Protein AF-A0A1M5CGS1-F1 (afdb_monomer_lite)

pLDDT: mean 70.04, std 19.84, range [26.42, 91.0]

Sequence (202 aa):
MARKAYTQQVRLLVGCLPSIAKFDVCALKGGTATTSKLIARLVPYGMVLDPDGKMDVFTFSNERGSVHHVGTVTPEDSEDYVLRKVVGRVPGWKGGTTYSYVLEHNLQHFGWLPAEENFGGLLSRFFGVQRDSPVADQKRSVVVFVTDGENDPADHARMISVLETSERRGDKSTFYLWVPVSMTSISSSFGPSPRGSRTLAS

Foldseek 3Di:
DVVVVQVVLVVLVVVCQVAAQAEEEEEADDDLQLSLVVQLVCLVVRCSRHPVSWYWYWAAADDLQQTDGQGTDHNVQSHSNCVVGPVPHRPPRHHHAAVLSNLQVVCCVQLNDPDPPPPCPVVCVVVPDPPPPPSRHRGAYEYEYEELPDHDPVRPVSNVVSVVVCVVVVSVHYRYHYDRRDPPPVVPPDDPDPDDDPDDDD

Organism: NCBI:txid1121477

Radius of gyration: 19.38 Å; chains: 1; bounding box: 48×37×82 Å

Secondary structure (DSSP, 8-state):
-HHHHHHHHHHHHHHHGGG-SEEEEEE-SS-HHHHHHHHHHHHHHHHHH-TTS-EEEEE--SSGGG-EEEEEE-GGG-TTHHHHHTTTTSTTTTS---HHHHHHHHHHHTTSSPPP--TTHHHHTTTT------------EEEEEEE-S---TTTHHHHHHHHHHHHHHT-TTEEEEEEE--TTTTTTS-------------

Structure (mmCIF, N/CA/C/O backbone):
data_AF-A0A1M5CGS1-F1
#
_entry.id   AF-A0A1M5CGS1-F1
#
loop_
_atom_site.group_PDB
_atom_site.id
_atom_site.type_symbol
_atom_site.label_atom_id
_atom_site.label_alt_id
_atom_site.label_comp_id
_atom_site.label_asym_id
_atom_site.label_entity_id
_atom_site.label_seq_id
_atom_site.pdb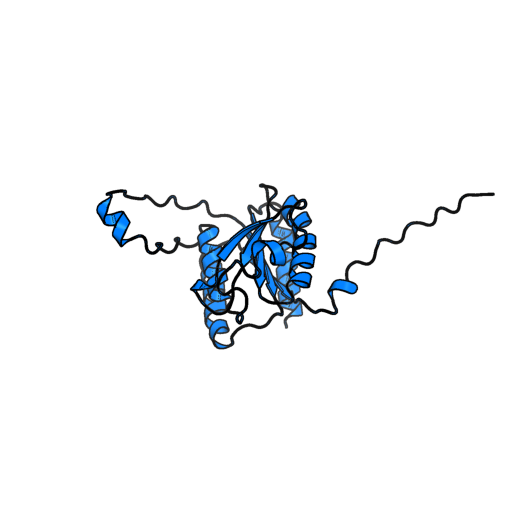x_PDB_ins_code
_atom_site.Cartn_x
_atom_site.Cartn_y
_atom_site.Cartn_z
_atom_site.occupancy
_atom_site.B_iso_or_equiv
_atom_site.auth_seq_id
_atom_site.auth_comp_id
_atom_site.auth_asym_id
_atom_site.auth_atom_id
_atom_site.pdbx_PDB_model_num
ATOM 1 N N . MET A 1 1 ? 24.347 4.624 3.937 1.00 34.75 1 MET A N 1
ATOM 2 C CA . MET A 1 1 ? 23.420 5.565 3.261 1.00 34.75 1 MET A CA 1
ATOM 3 C C . MET A 1 1 ? 21.964 5.395 3.698 1.00 34.75 1 MET A C 1
ATOM 5 O O . MET A 1 1 ? 21.379 6.394 4.090 1.00 34.75 1 MET A O 1
ATOM 9 N N . ALA A 1 2 ? 21.409 4.176 3.757 1.00 28.77 2 ALA A N 1
ATOM 10 C CA . ALA A 1 2 ? 20.017 3.911 4.175 1.00 28.77 2 ALA A CA 1
ATOM 11 C C . ALA A 1 2 ? 19.586 4.565 5.509 1.00 28.77 2 ALA A C 1
ATOM 13 O O . ALA A 1 2 ? 18.490 5.100 5.623 1.00 28.77 2 ALA A O 1
ATOM 14 N N . ARG A 1 3 ? 20.485 4.624 6.502 1.00 26.55 3 ARG A N 1
ATOM 15 C CA . ARG A 1 3 ? 20.210 5.227 7.819 1.00 26.55 3 ARG A CA 1
ATOM 16 C C . ARG A 1 3 ? 19.955 6.744 7.776 1.00 26.55 3 ARG A C 1
ATOM 18 O O . ARG A 1 3 ? 19.263 7.254 8.645 1.00 26.55 3 ARG A O 1
ATOM 25 N N . LYS A 1 4 ? 20.497 7.471 6.786 1.00 26.42 4 LYS A N 1
ATOM 26 C CA . LYS A 1 4 ? 20.218 8.911 6.599 1.00 26.42 4 LYS A CA 1
ATOM 27 C C . LYS A 1 4 ? 18.862 9.132 5.920 1.00 26.42 4 LYS A C 1
ATOM 29 O O . LYS A 1 4 ? 18.114 9.988 6.376 1.00 26.42 4 LYS A O 1
ATOM 34 N N . ALA A 1 5 ? 18.528 8.316 4.917 1.00 34.09 5 ALA A N 1
ATOM 35 C CA . ALA A 1 5 ? 17.216 8.338 4.264 1.00 34.09 5 ALA A CA 1
ATOM 36 C C . ALA A 1 5 ? 16.080 8.006 5.253 1.00 34.09 5 ALA A C 1
ATOM 38 O O . ALA A 1 5 ? 15.091 8.728 5.316 1.00 34.09 5 ALA A O 1
ATOM 39 N N . TYR A 1 6 ? 16.280 7.000 6.113 1.00 32.62 6 TYR A N 1
ATOM 40 C CA . TYR A 1 6 ? 15.311 6.592 7.137 1.00 32.62 6 TYR A CA 1
ATOM 41 C C . TYR A 1 6 ? 15.043 7.691 8.182 1.00 32.62 6 TYR A C 1
ATOM 43 O O . TYR A 1 6 ? 13.900 8.005 8.498 1.00 32.62 6 TYR A O 1
ATOM 51 N N . THR A 1 7 ? 16.091 8.350 8.687 1.00 32.47 7 THR A N 1
ATOM 52 C CA . THR A 1 7 ? 15.940 9.450 9.659 1.00 32.47 7 THR A CA 1
ATOM 53 C C . THR A 1 7 ? 15.251 10.676 9.049 1.00 32.47 7 THR A C 1
ATOM 55 O O . THR A 1 7 ? 14.530 11.392 9.745 1.00 32.47 7 THR A O 1
ATOM 58 N N . GLN A 1 8 ? 15.442 10.917 7.750 1.00 33.38 8 GLN A N 1
ATOM 59 C CA . GLN A 1 8 ? 14.777 12.004 7.036 1.00 33.38 8 GLN A CA 1
ATOM 60 C C . GLN A 1 8 ? 13.288 11.702 6.802 1.00 33.38 8 GLN A C 1
ATOM 62 O O . GLN A 1 8 ? 12.458 12.580 7.027 1.00 33.38 8 GLN A O 1
ATOM 67 N N . GLN A 1 9 ? 12.941 10.448 6.486 1.00 41.59 9 GLN A N 1
ATOM 68 C CA . GLN A 1 9 ? 11.555 9.970 6.376 1.00 41.59 9 GLN A CA 1
ATOM 69 C C . GLN A 1 9 ? 10.785 10.079 7.703 1.00 41.59 9 GLN A C 1
ATOM 71 O O . GLN A 1 9 ? 9.656 10.562 7.719 1.00 41.59 9 GLN A O 1
ATOM 76 N N . VAL A 1 10 ? 11.405 9.722 8.835 1.00 38.91 10 VAL A N 1
ATOM 77 C CA . VAL A 1 10 ? 10.766 9.815 10.165 1.00 38.91 10 VAL A CA 1
ATOM 78 C C . VAL A 1 10 ? 10.539 11.271 10.601 1.00 38.91 10 VAL A C 1
ATOM 80 O O . VAL A 1 10 ? 9.504 11.581 11.187 1.00 38.91 10 VAL A O 1
ATOM 83 N N . ARG A 1 11 ? 11.458 12.198 10.291 1.00 36.00 11 ARG A N 1
ATOM 84 C CA . ARG A 1 11 ? 11.261 13.636 10.575 1.00 36.00 11 ARG A CA 1
ATOM 85 C C . ARG A 1 11 ? 10.138 14.258 9.742 1.00 36.00 11 ARG A C 1
ATOM 87 O O . ARG A 1 11 ? 9.385 15.072 10.271 1.00 36.00 11 ARG A O 1
ATO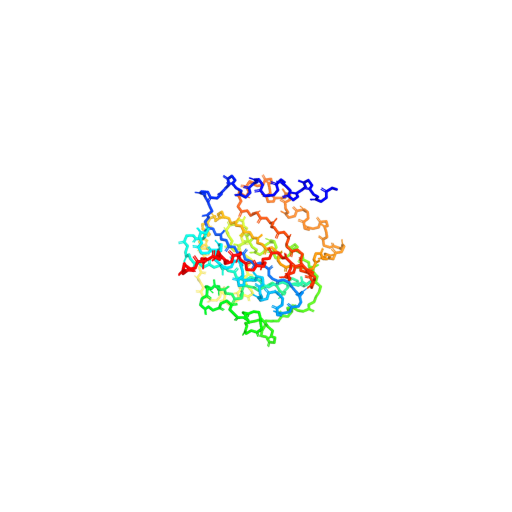M 94 N N . LEU A 1 12 ? 10.028 13.869 8.473 1.00 44.19 12 LEU A N 1
ATOM 95 C CA . LEU A 1 12 ? 8.937 14.271 7.583 1.00 44.19 12 LEU A CA 1
ATOM 96 C C . LEU A 1 12 ? 7.578 13.771 8.097 1.00 44.19 12 LEU A C 1
ATOM 98 O O . LEU A 1 12 ? 6.623 14.541 8.129 1.00 44.19 12 LEU A O 1
ATOM 102 N N . LEU A 1 13 ? 7.527 12.534 8.607 1.00 48.91 13 LEU A N 1
ATOM 103 C CA . LEU A 1 13 ? 6.332 11.965 9.232 1.00 48.91 13 LEU A CA 1
ATOM 104 C C . LEU A 1 13 ? 5.844 12.831 10.407 1.00 48.91 13 LEU A C 1
ATOM 106 O O . LEU A 1 13 ? 4.693 13.254 10.422 1.00 48.91 13 LEU A O 1
ATOM 110 N N . VAL A 1 14 ? 6.733 13.159 11.356 1.00 49.72 14 VAL A N 1
ATOM 111 C CA . VAL A 1 14 ? 6.378 13.909 12.579 1.00 49.72 14 VAL A CA 1
ATOM 112 C C . VAL A 1 14 ? 5.915 15.340 12.280 1.00 49.72 14 VAL A C 1
ATOM 114 O O . VAL A 1 14 ? 5.020 15.844 12.952 1.00 49.72 14 VAL A O 1
ATOM 117 N N . GLY A 1 15 ? 6.480 15.990 11.259 1.00 50.91 15 GLY A N 1
ATOM 118 C CA . GLY A 1 15 ? 6.073 17.340 10.854 1.00 50.91 15 GLY A CA 1
ATOM 119 C C . GLY A 1 15 ? 4.709 17.410 10.156 1.00 50.91 15 GLY A C 1
ATOM 120 O O . GLY A 1 15 ? 4.087 18.470 10.148 1.00 50.91 15 GLY A O 1
ATOM 121 N N . CYS A 1 16 ? 4.232 16.300 9.585 1.00 51.66 16 CYS A N 1
ATOM 122 C CA . CYS A 1 16 ? 3.012 16.261 8.771 1.00 51.66 16 CYS A CA 1
ATOM 123 C C . CYS A 1 16 ? 1.798 15.642 9.474 1.00 51.66 16 CYS A C 1
ATOM 125 O O . CYS A 1 16 ? 0.680 15.843 8.994 1.00 51.66 16 CYS A O 1
ATOM 127 N N . LEU A 1 17 ? 2.007 14.995 10.631 1.00 54.59 17 LEU A N 1
ATOM 128 C CA . LEU A 1 17 ? 0.978 14.433 11.518 1.00 54.59 17 LEU A CA 1
ATOM 129 C C . LEU A 1 17 ? -0.299 15.286 11.677 1.00 54.59 17 LEU A C 1
ATOM 131 O O . LEU A 1 17 ? -1.376 14.713 11.557 1.00 54.59 17 LEU A O 1
ATOM 135 N N . PRO A 1 18 ? -0.252 16.621 11.881 1.00 53.09 18 PRO A N 1
ATOM 136 C CA . PRO A 1 18 ? -1.478 17.406 12.066 1.00 53.09 18 PRO A CA 1
ATOM 137 C C . PRO A 1 18 ? -2.308 17.629 10.785 1.00 53.09 18 PRO A C 1
ATOM 139 O O . PRO A 1 18 ? -3.324 18.313 10.845 1.00 53.09 18 PRO A O 1
ATOM 142 N N . SER A 1 19 ? -1.888 17.110 9.622 1.00 61.69 19 SER A N 1
ATOM 143 C CA . SER A 1 19 ? -2.565 17.326 8.328 1.00 61.69 19 SER A CA 1
ATOM 144 C C . SER A 1 19 ? -2.739 16.061 7.477 1.00 61.69 19 SER A C 1
ATOM 146 O O . SER A 1 19 ? -2.959 16.168 6.268 1.00 61.69 19 SER A O 1
ATOM 148 N N . ILE A 1 20 ? -2.595 14.875 8.076 1.00 63.28 20 ILE A N 1
ATOM 149 C CA . ILE A 1 20 ? -2.819 13.599 7.384 1.00 63.28 20 ILE A CA 1
ATOM 150 C C . ILE A 1 20 ? -4.326 13.418 7.165 1.00 63.28 20 ILE A C 1
ATOM 152 O O . ILE A 1 20 ? -5.121 13.572 8.085 1.00 63.28 20 ILE A O 1
ATOM 156 N N . ALA A 1 21 ? -4.700 13.117 5.925 1.00 70.06 21 ALA A N 1
ATOM 157 C CA . ALA A 1 21 ? -6.059 12.792 5.510 1.00 70.06 21 ALA A CA 1
ATOM 158 C C . ALA A 1 21 ? -6.260 11.287 5.266 1.00 70.06 21 ALA A C 1
ATOM 160 O O . ALA A 1 21 ? -7.404 10.867 5.125 1.00 70.06 21 ALA A O 1
ATOM 161 N N . LYS A 1 22 ? -5.175 10.500 5.166 1.00 79.50 22 LYS A N 1
ATOM 162 C CA . LYS A 1 22 ? -5.230 9.040 5.032 1.00 79.50 22 LYS A CA 1
ATOM 163 C C . LYS A 1 22 ? -3.966 8.335 5.546 1.00 79.50 22 LYS A C 1
ATOM 165 O O . LYS A 1 22 ? -2.853 8.813 5.321 1.00 79.50 22 LYS A O 1
ATOM 170 N N . PHE A 1 23 ? -4.097 7.180 6.188 1.00 74.50 23 PHE A N 1
ATOM 171 C CA . PHE A 1 23 ? -2.978 6.308 6.562 1.00 74.50 23 PHE A CA 1
ATOM 172 C C . PHE A 1 23 ? -3.231 4.878 6.077 1.00 74.50 23 PHE A C 1
ATOM 174 O O . PHE A 1 23 ? -4.168 4.236 6.542 1.00 74.50 23 PHE A O 1
ATOM 181 N N . ASP A 1 24 ? -2.366 4.363 5.197 1.00 79.38 24 ASP A N 1
ATOM 182 C CA . ASP A 1 24 ? -2.560 3.090 4.496 1.00 79.38 24 ASP A CA 1
ATOM 183 C C . ASP A 1 24 ? -1.339 2.174 4.543 1.00 79.38 24 ASP A C 1
ATOM 185 O O . ASP A 1 24 ? -0.189 2.601 4.698 1.00 79.38 24 ASP A O 1
ATOM 189 N N . VAL A 1 25 ? -1.591 0.877 4.364 1.00 77.81 25 VAL A N 1
ATOM 190 C CA . VAL A 1 25 ? -0.564 -0.162 4.332 1.00 77.81 25 VAL A CA 1
ATOM 191 C C . VAL A 1 25 ? -0.587 -0.915 3.004 1.00 77.81 25 VAL A C 1
ATOM 193 O O . VAL A 1 25 ? -1.614 -1.389 2.527 1.00 77.81 25 VAL A O 1
ATOM 196 N N . CYS A 1 26 ? 0.587 -1.068 2.406 1.00 77.19 26 CYS A N 1
ATOM 197 C CA . CYS A 1 26 ? 0.818 -1.909 1.242 1.00 77.19 26 CYS A CA 1
ATOM 198 C C . CYS A 1 26 ? 1.576 -3.157 1.687 1.00 77.19 26 CYS A C 1
ATOM 200 O O . CYS A 1 26 ? 2.730 -3.079 2.111 1.00 77.19 26 CYS A O 1
ATOM 202 N N . ALA A 1 27 ? 0.934 -4.314 1.594 1.00 68.62 27 ALA A N 1
ATOM 203 C CA . ALA A 1 27 ? 1.501 -5.591 1.989 1.00 68.62 27 ALA A CA 1
ATOM 204 C C . ALA A 1 27 ? 2.023 -6.357 0.768 1.00 68.62 27 ALA A C 1
ATOM 206 O O . ALA A 1 27 ? 1.263 -6.679 -0.148 1.00 68.62 27 ALA A O 1
ATOM 207 N N . LEU A 1 28 ? 3.310 -6.700 0.793 1.00 66.88 28 LEU A N 1
ATOM 208 C CA . LEU A 1 28 ? 3.933 -7.630 -0.141 1.00 66.88 28 LEU A CA 1
ATOM 209 C C . LEU A 1 28 ? 4.327 -8.936 0.567 1.00 66.88 28 LEU A C 1
ATOM 211 O O . LEU A 1 28 ? 4.567 -8.976 1.776 1.00 66.88 28 LEU A O 1
ATOM 215 N N . LYS A 1 29 ? 4.390 -10.013 -0.221 1.00 57.41 29 LYS A N 1
ATOM 216 C CA . LYS A 1 29 ? 4.903 -11.343 0.106 1.00 57.41 29 LYS A CA 1
ATOM 217 C C . LYS A 1 29 ? 6.120 -11.293 1.042 1.00 57.41 29 LYS A C 1
ATOM 219 O O . LYS A 1 29 ? 7.227 -10.984 0.636 1.00 57.41 29 LYS A O 1
ATOM 224 N N . GLY A 1 30 ? 5.884 -11.689 2.290 1.00 51.44 30 GLY A N 1
ATOM 225 C CA . GLY A 1 30 ? 6.905 -11.827 3.326 1.00 51.44 30 GLY A CA 1
ATOM 226 C C . GLY A 1 30 ? 6.315 -12.467 4.581 1.00 51.44 30 GLY A C 1
ATOM 227 O O . GLY A 1 30 ? 6.091 -11.795 5.577 1.00 51.44 30 GLY A O 1
ATOM 228 N N . GLY A 1 31 ? 5.999 -13.766 4.519 1.00 57.16 31 GLY A N 1
ATOM 229 C CA . GLY A 1 31 ? 5.423 -14.535 5.631 1.00 57.16 31 GLY A CA 1
ATOM 230 C C . GLY A 1 31 ? 4.026 -14.055 6.036 1.00 57.16 31 GLY A C 1
ATOM 231 O O . GLY A 1 31 ? 3.882 -13.195 6.890 1.00 57.16 31 GLY A O 1
ATOM 232 N N . THR A 1 32 ? 2.979 -14.659 5.478 1.00 71.44 32 THR A N 1
ATOM 233 C CA . THR A 1 32 ? 1.562 -14.271 5.654 1.00 71.44 32 THR A CA 1
ATOM 234 C C . THR A 1 32 ? 1.125 -14.063 7.113 1.00 71.44 32 THR A C 1
ATOM 236 O O . THR A 1 32 ? 0.357 -13.146 7.405 1.00 71.44 32 THR A O 1
ATOM 239 N N . ALA A 1 33 ? 1.659 -14.855 8.046 1.00 75.00 33 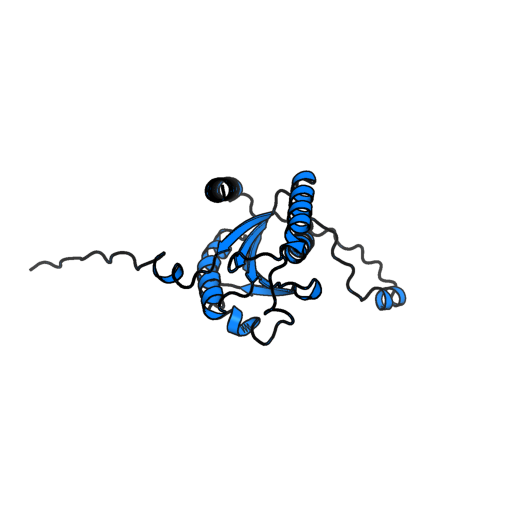ALA A N 1
ATOM 240 C CA . ALA A 1 33 ? 1.447 -14.676 9.484 1.00 75.00 33 ALA A CA 1
ATOM 241 C C . ALA A 1 33 ? 2.223 -13.475 10.059 1.00 75.00 33 ALA A C 1
ATOM 243 O O . ALA A 1 33 ? 1.719 -12.722 10.889 1.00 75.00 33 ALA A O 1
ATOM 244 N N . THR A 1 34 ? 3.457 -13.273 9.609 1.00 78.69 34 THR A N 1
ATOM 245 C CA . THR A 1 34 ? 4.332 -12.177 10.030 1.00 78.69 34 THR A CA 1
ATOM 246 C C . THR A 1 34 ? 3.817 -10.826 9.532 1.00 78.69 34 THR A C 1
ATOM 248 O O . THR A 1 34 ? 3.709 -9.888 10.323 1.00 78.69 34 THR A O 1
ATOM 251 N N . THR A 1 35 ? 3.411 -10.742 8.262 1.00 80.31 35 THR A N 1
ATOM 252 C CA . THR A 1 35 ? 2.736 -9.572 7.685 1.00 80.31 35 THR A CA 1
ATOM 253 C C . THR A 1 35 ? 1.441 -9.263 8.436 1.00 80.31 35 THR A C 1
ATOM 255 O O . THR A 1 35 ? 1.226 -8.114 8.803 1.00 80.31 35 THR A O 1
ATOM 258 N N . SER A 1 36 ? 0.616 -10.275 8.752 1.00 84.06 36 SER A N 1
ATOM 259 C CA . SER A 1 36 ? -0.622 -10.072 9.530 1.00 84.06 36 SER A CA 1
ATOM 260 C C . SER A 1 36 ? -0.344 -9.492 10.918 1.00 84.06 36 SER A C 1
ATOM 262 O O . SER A 1 36 ? -0.990 -8.532 11.324 1.00 84.06 36 SER A O 1
ATOM 264 N N . LYS A 1 37 ? 0.672 -10.004 11.625 1.00 86.12 37 LYS A N 1
ATOM 265 C CA . LYS A 1 37 ? 1.093 -9.459 12.927 1.00 86.12 37 LYS A CA 1
ATOM 266 C C . LYS A 1 37 ? 1.570 -8.014 12.830 1.00 86.12 37 LYS A C 1
ATOM 268 O O . LYS A 1 37 ? 1.349 -7.240 13.756 1.00 86.12 37 LYS A O 1
ATOM 273 N N . LEU A 1 38 ? 2.260 -7.649 11.750 1.00 84.69 38 LEU A N 1
ATOM 274 C CA . LEU A 1 38 ? 2.695 -6.271 11.550 1.00 84.69 38 LEU A CA 1
ATOM 275 C C . LEU A 1 38 ? 1.512 -5.353 11.229 1.00 84.69 38 LEU A C 1
ATOM 277 O O . LEU A 1 38 ? 1.424 -4.289 11.830 1.00 84.69 38 LEU A O 1
ATOM 281 N N . ILE A 1 39 ? 0.572 -5.785 10.383 1.00 86.19 39 ILE A N 1
ATOM 282 C CA . ILE A 1 39 ? -0.679 -5.053 10.137 1.00 86.19 39 ILE A CA 1
ATOM 283 C C . ILE A 1 39 ? -1.412 -4.813 11.459 1.00 86.19 39 ILE A C 1
ATOM 285 O O . ILE A 1 39 ? -1.675 -3.663 11.788 1.00 86.19 39 ILE A O 1
ATOM 289 N N . ALA A 1 40 ? -1.631 -5.846 12.279 1.00 88.12 40 ALA A N 1
ATOM 290 C CA . ALA A 1 40 ? -2.293 -5.705 13.580 1.00 88.12 40 ALA A CA 1
ATOM 291 C C . ALA A 1 40 ? -1.594 -4.716 14.533 1.00 88.12 40 ALA A C 1
ATOM 293 O O . ALA A 1 40 ? -2.244 -4.082 15.359 1.00 88.12 40 ALA A O 1
ATOM 294 N N . ARG A 1 41 ? -0.273 -4.533 14.405 1.00 86.88 41 ARG A N 1
ATOM 295 C CA . ARG A 1 41 ? 0.478 -3.519 15.164 1.00 86.88 41 ARG A CA 1
ATOM 296 C C . ARG A 1 41 ? 0.406 -2.122 14.558 1.00 86.88 41 ARG A C 1
ATOM 298 O O . ARG A 1 41 ? 0.534 -1.157 15.301 1.00 86.88 41 ARG A O 1
ATOM 305 N N . LEU A 1 42 ? 0.243 -2.007 13.242 1.00 86.00 42 LEU A N 1
ATOM 306 C CA . LEU A 1 42 ? 0.102 -0.728 12.542 1.00 86.00 42 LEU A CA 1
ATOM 307 C C . LEU A 1 42 ? -1.314 -0.159 12.665 1.00 86.00 42 LEU A C 1
ATOM 309 O O . LEU A 1 42 ? -1.468 1.055 12.741 1.00 86.00 42 LEU A O 1
ATOM 313 N N . VAL A 1 43 ? -2.328 -1.024 12.744 1.00 87.94 43 VAL A N 1
ATOM 314 C CA . VAL A 1 43 ? -3.742 -0.637 12.823 1.00 87.94 43 VAL A CA 1
ATOM 315 C C . VAL A 1 43 ? -4.016 0.409 13.911 1.00 87.94 43 VAL A C 1
ATOM 317 O O . VAL A 1 43 ? -4.589 1.437 13.562 1.00 87.94 43 VAL A O 1
ATOM 320 N N . PRO A 1 44 ? -3.573 0.258 15.179 1.00 86.25 44 PRO A N 1
ATOM 321 C CA . PRO A 1 44 ? -3.796 1.283 16.201 1.00 86.25 44 PRO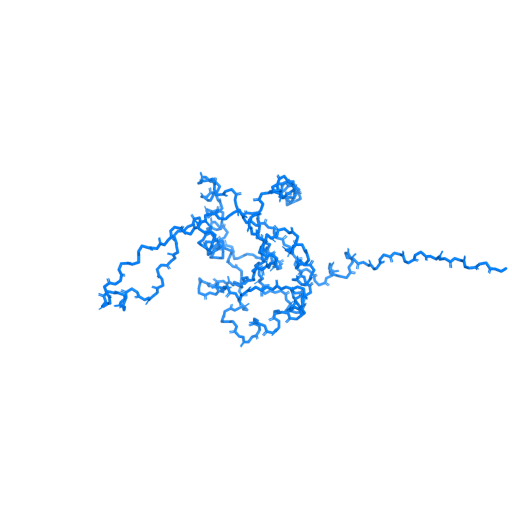 A CA 1
ATOM 322 C C . PRO A 1 44 ? -3.239 2.664 15.836 1.00 86.25 44 PRO A C 1
ATOM 324 O O . PRO A 1 44 ? -3.824 3.671 16.218 1.00 86.25 44 PRO A O 1
ATOM 327 N N . TYR A 1 45 ? -2.136 2.727 15.083 1.00 82.75 45 TYR A N 1
ATOM 328 C CA . TYR A 1 45 ? -1.614 3.996 14.578 1.00 82.75 45 TYR A CA 1
ATOM 329 C C . TYR A 1 45 ? -2.508 4.546 13.471 1.00 82.75 45 TYR A C 1
ATOM 331 O O . TYR A 1 45 ? -2.857 5.719 13.521 1.00 82.75 45 TYR A O 1
ATOM 339 N N . GLY A 1 46 ? -2.948 3.701 12.535 1.00 81.25 46 GLY A N 1
ATOM 340 C CA . GLY A 1 46 ? -3.941 4.080 11.529 1.00 81.25 46 GLY A CA 1
ATOM 341 C C . GLY A 1 46 ? -5.201 4.683 12.153 1.00 81.25 46 GLY A C 1
ATOM 342 O O . GLY A 1 46 ? -5.662 5.711 11.691 1.00 81.25 46 GLY A O 1
ATOM 343 N N . MET A 1 47 ? -5.691 4.144 13.274 1.00 82.38 47 MET A N 1
ATOM 344 C CA . MET A 1 47 ? -6.892 4.671 13.947 1.00 82.38 47 MET A CA 1
ATOM 345 C C . MET A 1 47 ? -6.718 6.078 14.523 1.00 82.38 47 MET A C 1
ATOM 347 O O . MET A 1 47 ? -7.695 6.793 14.712 1.00 82.38 47 MET A O 1
ATOM 351 N N . VAL A 1 48 ? -5.486 6.451 14.870 1.00 82.88 48 VAL A N 1
ATOM 352 C CA . VAL A 1 48 ? -5.167 7.770 15.434 1.00 82.88 48 VAL A CA 1
ATOM 353 C C . VAL A 1 48 ? -4.828 8.768 14.330 1.00 82.88 48 VAL A C 1
ATOM 355 O O . VAL A 1 48 ? -5.091 9.959 14.474 1.00 82.88 48 VAL A O 1
ATOM 358 N N . LEU A 1 49 ? -4.196 8.291 13.257 1.00 80.62 49 LEU A N 1
ATOM 359 C CA . LEU A 1 49 ? -3.675 9.123 12.177 1.00 80.62 49 LEU A CA 1
ATOM 360 C C . LEU A 1 49 ? -4.670 9.326 11.037 1.00 80.62 49 LEU A C 1
ATOM 362 O O . LEU A 1 49 ? -4.563 10.326 10.331 1.00 80.62 49 LEU A O 1
ATOM 366 N N . ASP A 1 50 ? -5.598 8.391 10.849 1.00 80.88 50 ASP A N 1
ATOM 367 C CA . ASP A 1 50 ? -6.636 8.474 9.834 1.00 80.88 50 ASP A CA 1
ATOM 368 C C . ASP A 1 50 ? -7.923 9.070 10.424 1.00 80.88 50 ASP A C 1
ATOM 370 O O . ASP A 1 50 ? -8.485 8.494 11.364 1.00 80.88 50 ASP A O 1
ATOM 374 N N . PRO A 1 51 ? -8.424 10.202 9.896 1.00 80.06 51 PRO A N 1
ATOM 375 C CA . PRO A 1 51 ? -9.669 10.803 10.362 1.00 80.06 51 PRO A CA 1
ATOM 376 C C . PRO A 1 51 ? -10.891 9.879 10.275 1.00 80.06 51 PRO A C 1
ATOM 378 O O . PRO A 1 51 ? -11.844 10.077 11.029 1.00 80.06 51 PRO A O 1
ATOM 381 N N . ASP A 1 52 ? -10.894 8.899 9.363 1.00 81.69 52 ASP A N 1
ATOM 382 C CA . ASP A 1 52 ? -12.014 7.965 9.198 1.00 81.69 52 ASP A CA 1
ATOM 383 C C . ASP A 1 52 ? -11.945 6.737 10.127 1.00 81.69 52 ASP A C 1
ATOM 385 O O . ASP A 1 52 ? -12.888 5.937 10.171 1.00 81.69 52 ASP A O 1
ATOM 389 N N . GLY A 1 53 ? -10.856 6.607 10.895 1.00 81.75 53 GLY A N 1
ATOM 390 C CA . GLY A 1 53 ? -10.628 5.495 11.809 1.00 81.75 53 GLY A CA 1
ATOM 391 C C . GLY A 1 53 ? -10.486 4.151 11.096 1.00 81.75 53 GLY A C 1
ATOM 392 O O . GLY A 1 53 ? -10.897 3.128 11.643 1.00 81.75 53 GLY A O 1
ATOM 393 N N . LYS A 1 54 ? -9.971 4.125 9.862 1.00 81.75 54 LYS A N 1
ATOM 394 C CA . LYS A 1 54 ? -9.749 2.909 9.071 1.00 81.75 54 LYS A CA 1
ATOM 395 C C . LYS A 1 54 ? -8.431 3.001 8.312 1.00 81.75 54 LYS A C 1
ATOM 397 O O . LYS A 1 54 ? -8.061 4.037 7.781 1.00 81.75 54 LYS A O 1
ATOM 402 N N . MET A 1 55 ? -7.726 1.880 8.212 1.00 88.25 55 MET A N 1
ATOM 403 C CA . MET A 1 55 ? -6.506 1.785 7.405 1.00 88.25 55 MET A CA 1
ATOM 404 C C . MET A 1 55 ? -6.803 0.969 6.151 1.00 88.25 55 MET A C 1
ATOM 406 O O . MET A 1 55 ? -7.321 -0.142 6.279 1.00 88.25 55 MET A O 1
ATOM 410 N N . ASP A 1 56 ? -6.493 1.473 4.954 1.00 89.56 56 ASP A N 1
ATOM 411 C CA . ASP A 1 56 ? -6.645 0.670 3.739 1.00 89.56 56 ASP A CA 1
ATOM 412 C C . ASP A 1 56 ? -5.463 -0.277 3.554 1.00 89.56 56 ASP A C 1
ATOM 414 O O . ASP A 1 56 ? -4.313 0.033 3.878 1.00 89.56 56 ASP A O 1
ATOM 418 N N . VAL A 1 57 ? -5.768 -1.460 3.026 1.00 90.06 57 VAL A N 1
ATOM 419 C CA . VAL A 1 57 ? -4.797 -2.499 2.703 1.00 90.06 57 VAL A CA 1
ATOM 420 C C . VAL A 1 57 ? -4.746 -2.678 1.197 1.00 90.06 57 VAL A C 1
ATOM 422 O O . VAL A 1 57 ? -5.735 -3.045 0.559 1.00 90.06 57 VAL A O 1
ATOM 425 N N . PHE A 1 58 ? -3.556 -2.495 0.639 1.00 90.69 58 PHE A N 1
ATOM 426 C CA . PHE A 1 58 ? -3.247 -2.839 -0.741 1.00 90.69 58 PHE A CA 1
ATOM 427 C C . PHE A 1 58 ? -2.326 -4.052 -0.780 1.00 90.69 58 PHE A C 1
ATOM 429 O O . PHE A 1 58 ? -1.429 -4.204 0.052 1.00 90.69 58 PHE A O 1
ATOM 436 N N . THR A 1 59 ? -2.516 -4.907 -1.773 1.00 89.50 59 THR A N 1
ATOM 437 C CA . THR A 1 59 ? -1.558 -5.953 -2.138 1.00 89.50 59 THR A CA 1
ATOM 438 C C . THR A 1 59 ? -0.951 -5.628 -3.478 1.00 89.50 59 THR A C 1
ATOM 440 O O . THR A 1 59 ? -1.622 -5.057 -4.332 1.00 89.50 59 THR A O 1
ATOM 443 N N . PHE A 1 60 ? 0.293 -6.033 -3.673 1.00 88.31 60 PHE A N 1
ATOM 444 C CA . PHE A 1 60 ? 0.985 -5.896 -4.943 1.00 88.31 60 PHE A CA 1
ATOM 445 C C . PHE A 1 60 ? 1.986 -7.033 -5.119 1.00 88.31 60 PHE A C 1
ATOM 447 O O . PHE A 1 60 ? 2.237 -7.806 -4.190 1.00 88.31 60 PHE A O 1
ATOM 454 N N . SER A 1 61 ? 2.529 -7.153 -6.325 1.00 87.56 61 SER A N 1
ATOM 455 C CA . SER A 1 61 ? 3.617 -8.063 -6.650 1.00 87.56 61 SER A CA 1
ATOM 456 C C . SER A 1 61 ? 4.436 -7.530 -7.833 1.00 87.56 61 SER A C 1
ATOM 458 O O . SER A 1 61 ? 4.687 -6.329 -7.899 1.00 87.56 61 SER A O 1
ATOM 460 N N . ASN A 1 62 ? 4.893 -8.394 -8.743 1.00 86.25 62 ASN A N 1
ATOM 461 C CA . ASN A 1 62 ? 5.763 -8.025 -9.861 1.00 86.25 62 ASN A CA 1
ATOM 462 C C . ASN A 1 62 ? 5.017 -7.695 -11.165 1.00 86.25 62 ASN A C 1
ATOM 464 O O . ASN A 1 62 ? 5.620 -7.253 -12.139 1.00 86.25 62 ASN A O 1
ATOM 468 N N . GLU A 1 63 ? 3.706 -7.917 -11.214 1.00 86.56 63 GLU A N 1
ATOM 469 C CA . GLU A 1 63 ? 2.899 -7.675 -12.412 1.00 86.56 63 GLU A CA 1
ATOM 470 C C . GLU A 1 63 ? 2.000 -6.452 -12.230 1.00 86.56 63 GLU A C 1
ATOM 472 O O . GLU A 1 63 ? 1.457 -6.235 -11.147 1.00 86.56 63 GLU A O 1
ATOM 477 N N . ARG A 1 64 ? 1.756 -5.689 -13.304 1.00 85.81 64 ARG A N 1
ATOM 478 C CA . ARG A 1 64 ? 0.839 -4.533 -13.266 1.00 85.81 64 ARG A CA 1
ATOM 479 C C . ARG A 1 64 ? -0.536 -4.909 -12.702 1.00 85.81 64 ARG A C 1
ATOM 481 O O . ARG A 1 64 ? -1.074 -4.194 -11.869 1.00 85.81 64 ARG A O 1
ATOM 488 N N . GLY A 1 65 ? -1.073 -6.055 -13.123 1.00 86.62 65 GLY A N 1
ATOM 489 C CA . GLY A 1 65 ? -2.383 -6.551 -12.691 1.00 86.62 65 GLY A CA 1
ATOM 490 C C . GLY A 1 65 ? -2.420 -7.169 -11.290 1.00 86.62 65 GLY A C 1
ATOM 491 O O . GLY A 1 65 ? -3.468 -7.667 -10.902 1.00 86.62 65 GLY A O 1
ATOM 492 N N . SER A 1 66 ? -1.304 -7.174 -10.551 1.00 86.38 66 SER A N 1
ATOM 493 C CA . SER A 1 66 ? -1.228 -7.735 -9.191 1.00 86.38 66 SER A CA 1
ATOM 494 C C . SER A 1 66 ? -1.521 -6.716 -8.087 1.00 86.38 66 SER A C 1
ATOM 496 O O . SER A 1 66 ? -1.531 -7.076 -6.908 1.00 86.38 66 SER A O 1
ATOM 498 N N . VAL A 1 67 ? -1.734 -5.447 -8.453 1.00 89.19 67 VAL A N 1
ATOM 499 C CA . VAL A 1 67 ? -2.095 -4.394 -7.506 1.00 89.19 67 VAL A CA 1
ATOM 500 C C . VAL A 1 67 ? -3.593 -4.452 -7.231 1.00 89.19 67 VAL A C 1
ATOM 502 O O . VAL A 1 67 ? -4.407 -4.301 -8.140 1.00 89.19 67 VAL A O 1
ATOM 505 N N . HIS A 1 68 ? -3.959 -4.655 -5.969 1.00 89.12 68 HIS A N 1
ATOM 506 C CA . HIS A 1 68 ? -5.352 -4.719 -5.542 1.00 89.12 68 HIS A CA 1
ATOM 507 C C . HIS A 1 68 ? -5.554 -3.946 -4.244 1.00 89.12 68 HIS A C 1
ATOM 509 O O . HIS A 1 68 ? -4.833 -4.163 -3.271 1.00 89.12 68 HIS A O 1
ATOM 515 N N . HIS A 1 69 ? -6.587 -3.106 -4.204 1.00 91.00 69 HIS A N 1
ATOM 516 C CA . HIS A 1 69 ? -7.177 -2.644 -2.950 1.00 91.00 69 HIS A CA 1
ATOM 517 C C . HIS A 1 69 ? -7.978 -3.800 -2.342 1.00 91.00 69 HIS A C 1
ATOM 519 O O . HIS A 1 69 ? -8.973 -4.247 -2.911 1.00 91.00 69 HIS A O 1
ATOM 525 N N . VAL A 1 70 ? -7.504 -4.338 -1.220 1.00 89.94 70 VAL A N 1
ATOM 526 C CA . VAL A 1 70 ? -8.120 -5.489 -0.535 1.00 89.94 70 VAL A CA 1
ATOM 527 C C . VAL A 1 70 ? -9.320 -5.046 0.301 1.00 89.94 70 VAL A C 1
ATOM 529 O O . VAL A 1 70 ? -10.281 -5.801 0.464 1.00 89.94 70 VAL A O 1
ATOM 532 N N . GLY A 1 71 ? -9.257 -3.822 0.821 1.00 88.75 71 GLY A N 1
ATOM 533 C CA . GLY A 1 71 ? -10.263 -3.206 1.671 1.00 88.75 71 GLY A CA 1
ATOM 534 C C . GLY A 1 71 ? -9.635 -2.552 2.896 1.00 88.75 71 GLY A C 1
ATOM 535 O O . GLY A 1 71 ? -8.418 -2.413 2.994 1.00 88.75 71 GLY A O 1
ATOM 536 N N . THR A 1 72 ? -10.480 -2.179 3.848 1.00 90.81 72 THR A N 1
ATOM 537 C CA . THR A 1 72 ? -10.059 -1.570 5.111 1.00 90.81 72 THR A CA 1
ATOM 538 C C . THR A 1 72 ? -9.752 -2.628 6.170 1.00 90.81 72 THR A C 1
ATOM 540 O O . THR A 1 72 ? -10.279 -3.743 6.108 1.00 90.81 72 THR A O 1
ATOM 543 N N . VAL A 1 73 ? -8.955 -2.258 7.168 1.00 88.75 73 VAL A N 1
ATOM 544 C CA . VAL A 1 73 ? -8.717 -3.021 8.398 1.00 88.75 73 VAL A CA 1
ATOM 545 C C . VAL A 1 73 ? -8.880 -2.112 9.625 1.00 88.75 73 VAL A C 1
ATOM 547 O O . VAL A 1 73 ? -8.467 -0.948 9.616 1.00 88.75 73 VAL A O 1
ATOM 550 N N . THR A 1 74 ? -9.489 -2.651 10.678 1.00 89.94 74 THR A N 1
ATOM 551 C CA . THR A 1 74 ? -9.722 -2.029 11.988 1.00 89.94 74 THR A CA 1
ATOM 552 C C . THR A 1 74 ? -9.169 -2.932 13.102 1.00 89.94 74 THR A C 1
ATOM 554 O O . THR A 1 74 ? -8.766 -4.070 12.836 1.00 89.94 74 THR A O 1
ATOM 557 N N . PRO A 1 75 ? -9.076 -2.470 14.365 1.00 89.31 75 PRO A N 1
ATOM 558 C CA . PRO A 1 75 ? -8.553 -3.291 15.454 1.00 89.31 75 PRO A CA 1
ATOM 559 C C . PRO A 1 75 ? -9.304 -4.616 15.599 1.00 89.31 75 PRO A C 1
ATOM 561 O O . PRO A 1 75 ? -8.676 -5.656 15.801 1.00 89.31 75 PRO A O 1
ATOM 564 N N . GLU A 1 76 ? -10.625 -4.582 15.418 1.00 89.56 76 GLU A N 1
ATOM 565 C CA . GLU A 1 76 ? -11.539 -5.710 15.601 1.00 89.56 76 GLU A CA 1
ATOM 566 C C . GLU A 1 76 ? -11.354 -6.807 14.549 1.00 89.56 76 GLU A C 1
ATOM 568 O O . GLU A 1 76 ? -11.648 -7.970 14.822 1.00 89.56 76 GLU A O 1
ATOM 573 N N . ASP A 1 77 ? -10.868 -6.462 13.354 1.00 89.88 77 ASP A N 1
ATOM 574 C CA . ASP A 1 77 ? -10.692 -7.406 12.251 1.00 89.88 77 ASP A CA 1
ATOM 575 C C . ASP A 1 77 ? -9.238 -7.540 11.772 1.00 89.88 77 ASP A C 1
ATOM 577 O O . ASP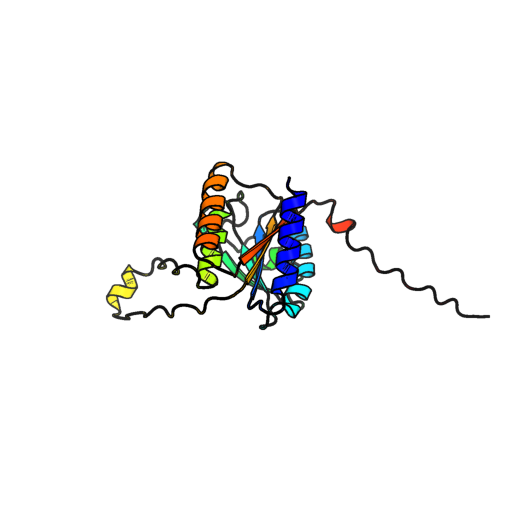 A 1 77 ? -8.981 -8.169 10.745 1.00 89.88 77 ASP A O 1
ATOM 581 N N . SER A 1 78 ? -8.276 -7.021 12.535 1.00 89.81 78 SER A N 1
ATOM 582 C CA . SER A 1 78 ? -6.854 -7.049 12.175 1.00 89.81 78 SER A CA 1
ATOM 583 C C . SER A 1 78 ? -6.181 -8.417 12.323 1.00 89.81 78 SER A C 1
ATOM 585 O O . SER A 1 78 ? -5.181 -8.696 11.650 1.00 89.81 78 SER A O 1
ATOM 587 N N . GLU A 1 79 ? -6.727 -9.299 13.164 1.00 90.00 79 GLU A N 1
ATOM 588 C CA . GLU A 1 79 ? -6.156 -10.623 13.403 1.00 90.00 79 GLU A CA 1
ATOM 589 C C . GLU A 1 79 ? -6.204 -11.486 12.133 1.00 90.00 79 GLU A C 1
ATOM 591 O O . GLU A 1 79 ? -7.235 -11.605 11.451 1.00 90.00 79 GLU A O 1
ATOM 596 N N . ASP A 1 80 ? -5.041 -12.051 11.790 1.00 89.56 80 ASP A N 1
ATOM 597 C CA . ASP A 1 80 ? -4.819 -12.897 10.616 1.00 89.56 80 ASP A CA 1
ATOM 598 C C . ASP A 1 80 ? -5.380 -12.319 9.304 1.00 89.56 80 ASP A C 1
ATOM 600 O O . ASP A 1 80 ? -5.759 -13.058 8.391 1.00 89.56 80 ASP A O 1
ATOM 604 N N . TYR A 1 81 ? -5.425 -10.985 9.183 1.00 89.69 81 TYR A N 1
ATOM 605 C CA . TYR A 1 81 ? -6.059 -10.296 8.058 1.00 89.69 81 TYR A CA 1
ATOM 606 C C . TYR A 1 81 ? -5.550 -10.799 6.700 1.00 89.69 81 TYR A C 1
ATOM 608 O O . TYR A 1 81 ? -6.345 -11.141 5.825 1.00 89.69 81 TYR A O 1
ATOM 616 N N . VAL A 1 82 ? -4.229 -10.942 6.529 1.00 87.31 82 VAL A N 1
ATOM 617 C CA . VAL A 1 82 ? -3.636 -11.404 5.259 1.00 87.31 82 VAL A CA 1
ATOM 618 C C . VAL A 1 82 ? -4.058 -12.841 4.955 1.00 87.31 82 VAL A C 1
ATOM 620 O O . VAL A 1 82 ? -4.420 -13.154 3.822 1.00 87.31 82 VAL A O 1
ATOM 623 N N . LEU A 1 83 ? -4.080 -13.722 5.957 1.00 88.25 83 LEU A N 1
ATOM 624 C CA . LEU A 1 83 ? -4.524 -15.109 5.783 1.00 88.25 83 LEU A CA 1
ATOM 625 C C . LEU A 1 83 ? -6.009 -15.183 5.390 1.00 88.25 83 LEU A C 1
ATOM 627 O O . LEU A 1 83 ? -6.396 -15.987 4.539 1.00 88.25 83 LEU A O 1
ATOM 631 N N . ARG A 1 84 ? -6.847 -14.328 5.983 1.00 90.62 84 ARG A N 1
ATOM 632 C CA . ARG A 1 84 ? -8.302 -14.332 5.774 1.00 90.62 84 ARG A CA 1
ATOM 633 C C . ARG A 1 84 ? -8.761 -13.578 4.530 1.00 90.62 84 ARG A C 1
ATOM 635 O O . ARG A 1 84 ? -9.825 -13.902 4.009 1.00 90.62 84 ARG A O 1
ATOM 642 N N . LYS A 1 85 ? -8.018 -12.576 4.065 1.00 90.75 85 LYS A N 1
ATOM 643 C CA . LYS A 1 85 ? -8.456 -11.683 2.979 1.00 90.75 85 LYS A CA 1
ATOM 644 C C . LYS A 1 85 ? -7.597 -11.773 1.726 1.00 90.75 85 LYS A C 1
ATOM 646 O O . LYS A 1 85 ? -8.121 -11.558 0.642 1.00 90.75 85 LYS A O 1
ATOM 651 N N . VAL A 1 86 ? -6.328 -12.160 1.849 1.00 88.50 86 VAL A N 1
ATOM 652 C CA . VAL A 1 86 ? -5.376 -12.155 0.727 1.00 88.50 86 VAL A CA 1
ATOM 653 C C . VAL A 1 86 ? -5.061 -13.568 0.252 1.00 88.50 86 VAL A C 1
ATOM 655 O O . VAL A 1 86 ? -5.256 -13.895 -0.920 1.00 88.50 86 VAL A O 1
ATOM 658 N N . VAL A 1 87 ? -4.610 -14.438 1.158 1.00 87.31 87 VAL A N 1
ATOM 659 C CA . VAL A 1 87 ? -4.129 -15.779 0.798 1.00 87.31 87 VAL A CA 1
ATOM 660 C C . VAL A 1 87 ? -5.240 -16.599 0.152 1.00 87.31 87 VAL A C 1
ATOM 662 O O . VAL A 1 87 ? -6.307 -16.803 0.730 1.00 87.31 87 VAL A O 1
ATOM 665 N N . GLY A 1 88 ? -4.968 -17.062 -1.071 1.00 86.38 88 GLY A N 1
ATOM 666 C CA . GLY A 1 88 ? -5.898 -17.868 -1.866 1.00 86.38 88 GLY A CA 1
ATOM 667 C C . GLY A 1 88 ? -7.110 -17.102 -2.405 1.00 86.38 88 GLY A C 1
ATOM 668 O O . GLY A 1 88 ? -7.986 -17.728 -2.992 1.00 86.38 88 GLY A O 1
ATOM 669 N N . ARG A 1 89 ? -7.173 -15.777 -2.209 1.00 90.12 89 ARG A N 1
ATOM 670 C CA . ARG A 1 89 ? -8.320 -14.935 -2.587 1.00 90.12 89 ARG A CA 1
ATOM 671 C C . ARG A 1 89 ? -7.948 -13.807 -3.539 1.00 90.12 89 ARG A C 1
ATOM 673 O O . ARG A 1 89 ? -8.718 -13.513 -4.444 1.00 90.12 89 ARG A O 1
ATOM 680 N N . VAL A 1 90 ? -6.779 -13.199 -3.354 1.00 87.31 90 VAL A N 1
ATOM 681 C CA . VAL A 1 90 ? -6.308 -12.106 -4.209 1.00 87.31 90 VAL A CA 1
ATOM 682 C C . VAL A 1 90 ? -5.402 -12.671 -5.304 1.00 87.31 90 VAL A C 1
ATOM 684 O O . VAL A 1 90 ? -4.426 -13.341 -4.974 1.00 87.31 90 VAL A O 1
ATOM 687 N N . PRO A 1 91 ? -5.687 -12.461 -6.598 1.00 86.19 91 PRO A N 1
ATOM 688 C CA . PRO A 1 91 ? -4.806 -12.894 -7.681 1.00 86.19 91 PRO A CA 1
ATOM 689 C C . PRO A 1 91 ? -3.410 -12.260 -7.586 1.00 86.19 91 PRO A C 1
ATOM 691 O O . PRO A 1 91 ? -3.246 -11.163 -7.071 1.00 86.19 91 PRO A O 1
ATOM 694 N N . GLY A 1 92 ? -2.371 -12.962 -8.046 1.00 80.81 92 GLY A N 1
ATOM 695 C CA . GLY A 1 92 ? -1.025 -12.378 -8.162 1.00 80.81 92 GLY A CA 1
ATOM 696 C C . GLY A 1 92 ? -0.292 -12.047 -6.849 1.00 80.81 92 GLY A C 1
ATOM 697 O O . GLY A 1 92 ? 0.866 -11.659 -6.904 1.00 80.81 92 GLY A O 1
ATOM 698 N N . TRP A 1 93 ? -0.886 -12.272 -5.669 1.00 78.00 93 TRP A N 1
ATOM 699 C CA . TRP A 1 93 ? -0.341 -11.846 -4.362 1.00 78.00 93 TRP A CA 1
ATOM 700 C C . TRP A 1 93 ? 1.033 -12.427 -3.960 1.00 78.00 93 TRP A C 1
ATOM 702 O O . TRP A 1 93 ? 1.613 -12.003 -2.961 1.00 78.00 93 TRP A O 1
ATOM 712 N N . LYS A 1 94 ? 1.539 -13.445 -4.673 1.00 76.81 94 LYS A N 1
ATOM 713 C CA . LYS A 1 94 ? 2.706 -14.260 -4.278 1.00 76.81 94 LYS A CA 1
ATOM 714 C C . LYS A 1 94 ? 3.882 -14.241 -5.267 1.00 76.81 94 LYS A C 1
ATOM 716 O O . LYS A 1 94 ? 4.658 -15.202 -5.273 1.00 76.81 94 LYS A O 1
ATOM 721 N N . GLY A 1 95 ? 4.035 -13.211 -6.089 1.00 77.38 95 GLY A N 1
ATOM 722 C CA . GLY A 1 95 ? 5.177 -13.058 -7.001 1.00 77.38 95 GLY A CA 1
ATOM 723 C C . GLY A 1 95 ? 6.362 -12.304 -6.380 1.00 77.38 95 GLY A C 1
ATOM 724 O O . GLY A 1 95 ? 6.593 -12.402 -5.173 1.00 77.38 95 GLY A O 1
ATOM 725 N N . GLY A 1 96 ? 7.129 -11.608 -7.223 1.00 82.06 96 GLY A N 1
ATOM 726 C CA . GLY A 1 96 ? 8.227 -10.720 -6.814 1.00 82.06 96 GLY A CA 1
ATOM 727 C C . GLY A 1 96 ? 7.738 -9.327 -6.406 1.00 82.06 96 GLY A C 1
ATOM 728 O O . GLY A 1 96 ? 6.539 -9.124 -6.200 1.00 82.06 96 GLY A O 1
ATOM 729 N N . THR A 1 97 ? 8.658 -8.367 -6.339 1.00 83.62 97 THR A N 1
ATOM 730 C CA . THR A 1 97 ? 8.373 -6.991 -5.912 1.00 83.62 97 THR A CA 1
ATOM 731 C C . THR A 1 97 ? 8.613 -5.998 -7.037 1.00 83.62 97 THR A C 1
ATOM 733 O O . THR A 1 97 ? 9.740 -5.864 -7.504 1.00 83.62 97 THR A O 1
ATOM 736 N N . THR A 1 98 ? 7.580 -5.255 -7.424 1.00 87.81 98 THR A N 1
ATOM 737 C CA . THR A 1 98 ? 7.686 -4.126 -8.357 1.00 87.81 98 THR A CA 1
ATOM 738 C C . THR A 1 98 ? 6.883 -2.967 -7.774 1.00 87.81 98 THR A C 1
ATOM 740 O O . THR A 1 98 ? 5.651 -2.968 -7.805 1.00 87.81 98 THR A O 1
ATOM 743 N N . TYR A 1 99 ? 7.569 -1.992 -7.174 1.00 86.31 99 TYR A N 1
ATOM 744 C CA . TYR A 1 99 ? 6.912 -0.907 -6.437 1.00 86.31 99 TYR A CA 1
ATOM 745 C C . TYR A 1 99 ? 6.244 0.106 -7.361 1.00 86.31 99 TYR A C 1
ATOM 747 O O . TYR A 1 99 ? 5.243 0.702 -6.966 1.00 86.31 99 TYR A O 1
ATOM 755 N N . SER A 1 100 ? 6.764 0.326 -8.572 1.00 88.94 100 SER A N 1
ATOM 756 C CA . SER A 1 100 ? 6.240 1.386 -9.444 1.00 88.94 100 SER A CA 1
ATOM 757 C C . SER A 1 100 ? 4.733 1.274 -9.699 1.00 88.94 100 SER A C 1
ATOM 759 O O . SER A 1 100 ? 4.043 2.289 -9.650 1.00 88.94 100 SER A O 1
ATOM 761 N N . TYR A 1 101 ? 4.206 0.060 -9.882 1.00 90.56 101 TYR A N 1
ATOM 762 C CA . TYR A 1 101 ? 2.779 -0.153 -10.132 1.00 90.56 101 TYR A CA 1
ATOM 763 C C . TYR A 1 101 ? 1.904 0.222 -8.934 1.00 90.56 101 TYR A C 1
ATOM 765 O O . TYR A 1 101 ? 0.890 0.894 -9.101 1.00 90.56 101 TYR A O 1
ATOM 773 N N . VAL A 1 102 ? 2.290 -0.177 -7.719 1.00 88.44 102 VAL A N 1
ATOM 774 C CA . VAL A 1 102 ? 1.515 0.156 -6.514 1.00 88.44 102 VAL A CA 1
ATOM 775 C C . VAL A 1 102 ? 1.656 1.631 -6.140 1.00 88.44 102 VAL A C 1
ATOM 777 O O . VAL A 1 102 ? 0.698 2.228 -5.662 1.00 88.44 102 VAL A O 1
ATOM 780 N N . LEU A 1 103 ? 2.804 2.255 -6.423 1.00 88.88 103 LEU A N 1
ATOM 781 C CA . LEU A 1 103 ? 2.987 3.701 -6.276 1.00 88.88 103 LEU A CA 1
ATOM 782 C C . LEU A 1 103 ? 2.024 4.479 -7.180 1.00 88.88 103 LEU A C 1
ATOM 784 O O . LEU A 1 103 ? 1.311 5.358 -6.703 1.00 88.88 103 LEU A O 1
ATOM 788 N N . GLU A 1 104 ? 1.974 4.139 -8.470 1.00 89.75 104 GLU A N 1
ATOM 789 C CA . GLU A 1 104 ? 1.045 4.757 -9.422 1.00 89.75 104 GLU A CA 1
ATOM 790 C C . GLU A 1 104 ? -0.411 4.540 -8.992 1.00 89.75 104 GLU A C 1
ATOM 792 O O . GLU A 1 104 ? -1.187 5.494 -8.966 1.00 89.75 104 GLU A O 1
ATOM 797 N N . HIS A 1 105 ? -0.769 3.322 -8.577 1.00 89.31 105 HIS A N 1
ATOM 798 C CA . HIS A 1 105 ? -2.125 3.005 -8.131 1.00 89.31 105 HIS A CA 1
ATOM 799 C C . HIS A 1 105 ? -2.531 3.771 -6.865 1.00 89.31 105 HIS A C 1
ATOM 801 O O . HIS A 1 105 ? -3.645 4.279 -6.786 1.00 89.31 105 HIS A O 1
ATOM 807 N N . ASN A 1 106 ? -1.628 3.918 -5.895 1.00 88.00 106 ASN A N 1
ATOM 808 C CA . ASN A 1 106 ? -1.882 4.720 -4.699 1.00 88.00 106 ASN A CA 1
ATOM 809 C C . ASN A 1 106 ? -2.082 6.196 -5.055 1.00 88.00 106 ASN A C 1
ATOM 811 O O . ASN A 1 106 ? -3.021 6.827 -4.579 1.00 88.00 106 ASN A O 1
ATOM 815 N N . LEU A 1 107 ? -1.252 6.747 -5.947 1.00 88.00 107 LEU A N 1
ATOM 816 C CA . LEU A 1 107 ? -1.424 8.121 -6.422 1.00 88.00 107 LEU A CA 1
ATOM 817 C C . LEU A 1 107 ? -2.773 8.314 -7.132 1.00 88.00 107 LEU A C 1
ATOM 819 O O . LEU A 1 107 ? -3.402 9.354 -6.955 1.00 88.00 107 LEU A O 1
ATOM 823 N N . GLN A 1 108 ? -3.246 7.322 -7.888 1.00 88.81 108 GLN A N 1
ATOM 824 C CA . GLN A 1 108 ? -4.590 7.337 -8.478 1.00 88.81 108 GLN A CA 1
ATOM 825 C C . GLN A 1 108 ? -5.677 7.283 -7.403 1.00 88.81 108 GLN A C 1
ATOM 827 O O . GLN A 1 108 ? -6.594 8.102 -7.403 1.00 88.81 108 GLN A O 1
ATOM 832 N N . HIS A 1 109 ? -5.549 6.354 -6.455 1.00 86.31 109 HIS A N 1
ATOM 833 C CA . HIS A 1 109 ? -6.490 6.167 -5.354 1.00 86.31 109 HIS A CA 1
ATOM 834 C C . HIS A 1 109 ? -6.644 7.435 -4.494 1.00 86.31 109 HIS A C 1
ATOM 836 O O . HIS A 1 109 ? -7.741 7.758 -4.041 1.00 86.31 109 HIS A O 1
ATOM 842 N N . PHE A 1 110 ? -5.562 8.193 -4.313 1.00 86.00 110 PHE A N 1
ATOM 843 C CA . PHE A 1 110 ? -5.538 9.443 -3.549 1.00 86.00 110 PHE A CA 1
ATOM 844 C C . PHE A 1 110 ? -5.852 10.703 -4.367 1.00 86.00 110 PHE A C 1
ATOM 846 O O . PHE A 1 110 ? -5.766 11.800 -3.817 1.00 86.00 110 PHE A O 1
ATOM 853 N N . GLY A 1 111 ? -6.189 10.575 -5.654 1.00 87.56 111 GLY A N 1
ATOM 854 C CA . GLY A 1 111 ? -6.565 11.703 -6.515 1.00 87.56 111 GLY A CA 1
ATOM 855 C C . GLY A 1 111 ? -5.397 12.524 -7.084 1.00 87.56 111 GLY A C 1
ATOM 856 O O . GLY A 1 111 ? -5.618 13.593 -7.650 1.00 87.56 111 GLY A O 1
ATOM 857 N N . TRP A 1 112 ? -4.152 12.049 -6.964 1.00 87.06 112 TRP A N 1
ATOM 858 C CA . TRP A 1 112 ? -2.953 12.702 -7.523 1.00 87.06 112 TRP A CA 1
ATOM 859 C C . TRP A 1 112 ? -2.683 12.334 -8.984 1.00 87.06 112 TRP A C 1
ATOM 861 O O . TRP A 1 112 ? -2.027 13.088 -9.703 1.00 87.06 112 TRP A O 1
ATOM 871 N N . LEU A 1 113 ? -3.191 11.188 -9.437 1.00 88.25 113 LEU A N 1
ATOM 872 C CA . LEU A 1 113 ? -3.171 10.761 -10.835 1.00 88.25 113 LEU A CA 1
ATOM 873 C C . LEU A 1 113 ? -4.597 10.466 -11.322 1.00 88.25 113 LEU A C 1
ATOM 875 O O . LEU A 1 113 ? -5.443 10.067 -10.521 1.00 88.25 113 LEU A O 1
ATOM 879 N N . PRO A 1 114 ? -4.878 10.623 -12.629 1.00 84.75 114 PRO A N 1
ATOM 880 C CA . PRO A 1 114 ? -6.147 10.178 -13.190 1.00 84.75 114 PRO A CA 1
ATOM 881 C C . PRO A 1 114 ? -6.279 8.665 -13.006 1.00 84.75 114 PRO A C 1
ATOM 883 O O . PRO A 1 114 ? -5.328 7.927 -13.272 1.00 84.75 114 PRO A O 1
ATOM 886 N N . ALA A 1 115 ? -7.449 8.204 -12.562 1.00 75.19 115 ALA A N 1
ATOM 887 C CA . ALA A 1 115 ? -7.738 6.777 -12.496 1.00 75.19 115 ALA A CA 1
ATOM 888 C C . ALA A 1 115 ? -7.542 6.147 -13.886 1.00 75.19 115 ALA A C 1
ATOM 890 O O . ALA A 1 115 ? -7.971 6.732 -14.884 1.00 75.19 115 ALA A O 1
ATOM 891 N N . GLU A 1 116 ? -6.898 4.975 -13.967 1.00 65.69 116 GLU A N 1
ATOM 892 C CA . GLU A 1 116 ? -6.880 4.227 -15.227 1.00 65.69 116 GLU A CA 1
ATOM 893 C C . GLU A 1 116 ? -8.332 3.968 -15.650 1.00 65.69 116 GLU A C 1
ATOM 895 O O . GLU A 1 116 ? -9.160 3.520 -14.850 1.00 65.69 116 GLU A O 1
ATOM 900 N N . GLU A 1 117 ? -8.662 4.288 -16.903 1.00 53.62 117 GLU A N 1
ATOM 901 C CA . GLU A 1 117 ? -9.944 3.910 -17.480 1.00 53.62 117 GLU A CA 1
ATOM 902 C C . GLU A 1 117 ? -10.045 2.385 -17.401 1.00 53.62 117 GLU A C 1
ATOM 904 O O . GLU A 1 117 ? -9.400 1.660 -18.158 1.00 53.62 117 GLU A O 1
ATOM 909 N N . ASN A 1 118 ? -10.839 1.882 -16.452 1.00 44.53 118 ASN A N 1
ATOM 910 C CA . ASN A 1 118 ? -11.207 0.476 -16.418 1.00 44.53 118 ASN A CA 1
ATOM 911 C C . ASN A 1 118 ? -11.628 0.044 -17.832 1.00 44.53 118 ASN A C 1
ATOM 913 O O . ASN A 1 118 ? -12.283 0.807 -18.546 1.00 44.53 118 ASN A O 1
ATOM 917 N N . PHE A 1 119 ? -11.329 -1.205 -18.197 1.00 40.34 119 PHE A N 1
ATOM 918 C CA . PHE A 1 119 ? -11.719 -1.921 -19.425 1.00 40.34 119 PHE A CA 1
ATOM 919 C C . PHE A 1 119 ? -13.248 -1.941 -19.741 1.00 40.34 119 PHE A C 1
ATOM 921 O O . PHE A 1 119 ? -13.731 -2.782 -20.492 1.00 40.34 119 PHE A O 1
ATOM 928 N N . GLY A 1 120 ? -14.046 -1.017 -19.201 1.00 37.88 120 GLY A N 1
ATOM 929 C CA . GLY A 1 120 ? -15.439 -0.731 -19.542 1.00 37.88 120 GLY A CA 1
ATOM 930 C C . GLY A 1 120 ? -15.634 0.321 -20.645 1.00 37.88 120 GLY A C 1
ATOM 931 O O . GLY A 1 120 ? -16.776 0.715 -20.897 1.00 37.88 120 GLY A O 1
ATOM 932 N N . GLY A 1 121 ? -14.573 0.785 -21.318 1.00 41.81 121 GLY A N 1
ATOM 933 C CA . GLY A 1 121 ? -14.658 1.793 -22.390 1.00 41.81 121 GLY A CA 1
ATOM 934 C C . GLY A 1 121 ? -15.528 1.386 -23.591 1.00 41.81 121 GLY A C 1
ATOM 935 O O . GLY A 1 121 ? -16.120 2.239 -24.252 1.00 41.81 121 GLY A O 1
ATOM 936 N N . LEU A 1 122 ? -15.692 0.082 -23.838 1.00 49.94 122 LEU A N 1
ATOM 937 C CA . LEU A 1 122 ? -16.557 -0.425 -24.911 1.00 49.94 122 LEU A CA 1
ATOM 938 C C . LEU A 1 122 ? -18.046 -0.441 -24.531 1.00 49.94 122 LEU A C 1
ATOM 940 O O . LEU A 1 122 ? -18.883 -0.124 -25.370 1.00 49.94 122 LEU A O 1
ATOM 944 N N . LEU A 1 123 ? -18.390 -0.725 -23.271 1.00 50.19 123 LEU A N 1
ATOM 945 C CA . LEU A 1 123 ? -19.785 -0.711 -22.801 1.00 50.19 123 LEU A CA 1
ATOM 946 C C . LEU A 1 123 ? -20.278 0.703 -22.461 1.00 50.19 123 LEU A C 1
ATOM 948 O O . LEU A 1 123 ? -21.457 1.005 -22.627 1.00 50.19 123 LEU A O 1
ATOM 952 N N . SER A 1 124 ? -19.377 1.599 -22.050 1.00 46.19 124 SER A N 1
ATOM 953 C CA . SER A 1 124 ? -19.732 2.979 -21.681 1.00 46.19 124 SER A CA 1
ATOM 954 C C . SER A 1 124 ? -20.125 3.828 -22.898 1.00 46.19 124 SER A C 1
ATOM 956 O O . SER A 1 124 ? -20.996 4.689 -22.796 1.00 46.19 124 SER A O 1
ATOM 958 N N . ARG A 1 125 ? -19.565 3.527 -24.081 1.00 54.41 125 ARG A N 1
ATOM 959 C CA . ARG A 1 125 ? -19.942 4.159 -25.358 1.00 54.41 125 ARG A CA 1
ATOM 960 C C . ARG A 1 125 ? -21.361 3.822 -25.825 1.00 54.41 125 ARG A C 1
ATOM 962 O O . ARG A 1 125 ? -21.947 4.625 -26.540 1.00 54.41 125 ARG A O 1
ATOM 969 N N . PHE A 1 126 ? -21.922 2.688 -25.404 1.00 53.94 126 PHE A N 1
ATOM 970 C CA . PHE A 1 126 ? -23.291 2.297 -25.759 1.00 53.94 126 PHE A CA 1
ATOM 971 C C . PHE A 1 126 ? -24.365 2.880 -24.828 1.00 53.94 126 PHE A C 1
ATOM 973 O O . PHE A 1 126 ? -25.529 2.912 -25.213 1.00 53.94 126 PHE A O 1
ATOM 980 N N . PHE A 1 127 ? -23.995 3.384 -23.644 1.00 56.12 127 PHE A N 1
ATOM 981 C CA . PHE A 1 127 ? -24.952 3.905 -22.658 1.00 56.12 127 PHE A CA 1
ATOM 982 C C . PHE A 1 127 ? -24.910 5.422 -22.438 1.00 56.12 127 PHE A C 1
ATOM 984 O O . PHE A 1 127 ? -25.609 5.916 -21.561 1.00 56.12 127 PHE A O 1
ATOM 991 N N . GLY A 1 128 ? -24.150 6.185 -23.231 1.00 41.38 128 GLY A N 1
ATOM 992 C CA . GLY A 1 128 ? -24.266 7.652 -23.272 1.00 41.38 128 GLY A CA 1
ATOM 993 C C . GLY A 1 128 ? -24.013 8.381 -21.945 1.00 41.38 128 GLY A C 1
ATOM 994 O O . GLY A 1 128 ? -24.349 9.555 -21.823 1.00 41.38 128 GLY A O 1
ATOM 995 N N . VAL A 1 129 ? -23.421 7.717 -20.949 1.00 42.25 129 VAL A N 1
ATOM 996 C CA . VAL A 1 129 ? -23.087 8.349 -19.673 1.00 42.25 129 VAL A CA 1
ATOM 997 C C . VAL A 1 129 ? -21.730 9.020 -19.835 1.00 42.25 129 VAL A C 1
ATOM 999 O O . VAL A 1 129 ? -20.689 8.371 -19.727 1.00 42.25 129 VAL A O 1
ATOM 1002 N N . GLN A 1 130 ? -21.739 10.327 -20.096 1.00 39.62 130 GLN A N 1
ATOM 1003 C CA . GLN A 1 130 ? -20.598 11.175 -19.770 1.00 39.62 130 GLN A CA 1
ATOM 1004 C C . GLN A 1 130 ? -20.381 11.061 -18.262 1.00 39.62 130 GLN A C 1
ATOM 1006 O O . GLN A 1 130 ? -21.124 11.627 -17.465 1.00 39.62 130 GLN A O 1
ATOM 1011 N N . ARG A 1 131 ? -19.395 10.261 -17.857 1.00 41.84 131 ARG A N 1
ATOM 1012 C CA . ARG A 1 131 ? -18.840 10.395 -16.520 1.00 41.84 131 ARG A CA 1
ATOM 1013 C C . ARG A 1 131 ? -17.891 11.576 -16.590 1.00 41.84 131 ARG A C 1
ATOM 1015 O O . ARG A 1 131 ? -16.755 11.423 -17.027 1.00 41.84 131 ARG A O 1
ATOM 1022 N N . ASP A 1 132 ? -18.368 12.733 -16.148 1.00 39.09 132 ASP A N 1
ATOM 1023 C CA . ASP A 1 132 ? -17.491 13.637 -15.417 1.00 39.09 132 ASP A CA 1
ATOM 1024 C C . ASP A 1 132 ? -16.925 12.792 -14.277 1.00 39.09 132 ASP A C 1
ATOM 1026 O O . ASP A 1 132 ? -17.605 12.545 -13.281 1.00 39.09 132 ASP A O 1
ATOM 1030 N N . SER A 1 133 ? -15.743 12.202 -14.477 1.00 44.72 133 SER A N 1
ATOM 1031 C CA . SER A 1 133 ? -15.027 11.562 -13.382 1.00 44.72 133 SER A CA 1
ATOM 1032 C C . SER A 1 133 ? -14.832 12.663 -12.351 1.00 44.72 133 SER A C 1
ATOM 1034 O O . SER A 1 133 ? -14.142 13.637 -12.669 1.00 44.72 133 SER A O 1
ATOM 1036 N N . PRO A 1 134 ? -15.453 12.574 -11.160 1.00 44.81 134 PRO A N 1
ATOM 1037 C CA . PRO A 1 134 ? -15.190 13.547 -10.120 1.00 44.81 134 PRO A CA 1
ATOM 1038 C C . PRO A 1 134 ? -13.678 13.545 -9.936 1.00 44.81 134 PRO A C 1
ATOM 1040 O O . PRO A 1 134 ? -13.089 12.474 -9.766 1.00 44.81 134 PRO A O 1
ATOM 1043 N N . VAL A 1 135 ? -13.042 14.711 -10.056 1.00 51.94 135 VAL A N 1
ATOM 1044 C CA . VAL A 1 135 ? -11.650 14.859 -9.638 1.00 51.94 135 VAL A CA 1
ATOM 1045 C C . VAL A 1 135 ? -11.658 14.448 -8.175 1.00 51.94 135 VAL A C 1
ATOM 1047 O O . VAL A 1 135 ? -12.226 15.157 -7.349 1.00 51.94 135 VAL A O 1
ATOM 1050 N N . ALA A 1 136 ? -11.175 13.239 -7.883 1.00 61.03 136 ALA A N 1
ATOM 1051 C CA . ALA A 1 136 ? -11.164 12.732 -6.525 1.00 61.03 136 ALA A CA 1
ATOM 1052 C C . ALA A 1 136 ? -10.384 13.737 -5.678 1.00 61.03 136 ALA A C 1
ATOM 1054 O O . ALA A 1 136 ? -9.302 14.167 -6.086 1.00 61.03 136 ALA A O 1
ATOM 1055 N N . ASP A 1 137 ? -10.952 14.139 -4.541 1.00 73.19 137 ASP A N 1
ATOM 1056 C CA . ASP A 1 137 ? -10.289 15.091 -3.658 1.00 73.19 137 ASP A CA 1
ATOM 1057 C C . ASP A 1 137 ? -8.882 14.583 -3.337 1.00 73.19 137 ASP A C 1
ATOM 1059 O O . ASP A 1 137 ? -8.699 13.446 -2.899 1.00 73.19 137 ASP A O 1
ATOM 1063 N N . GLN A 1 138 ? -7.885 15.432 -3.584 1.00 85.19 138 GLN A N 1
ATOM 1064 C CA . GLN A 1 138 ? -6.481 15.108 -3.376 1.00 85.19 138 GLN A CA 1
ATOM 1065 C C . GLN A 1 138 ? -6.198 14.899 -1.886 1.00 85.19 138 GLN A C 1
ATOM 1067 O O . GLN A 1 138 ? -6.186 15.849 -1.097 1.00 85.19 138 GLN A O 1
ATOM 1072 N N . LYS A 1 139 ? -5.941 13.651 -1.488 1.00 82.12 139 LYS A N 1
ATOM 1073 C CA . LYS A 1 139 ? -5.721 13.283 -0.082 1.00 82.12 139 LYS A CA 1
ATOM 1074 C C . LYS A 1 139 ? -4.246 13.331 0.274 1.00 82.12 139 LYS A C 1
ATOM 1076 O O . LYS A 1 139 ? -3.420 12.826 -0.479 1.00 82.12 139 LYS A O 1
ATOM 1081 N N . ARG A 1 140 ? -3.921 13.900 1.440 1.00 82.38 140 ARG A N 1
ATOM 1082 C CA . ARG A 1 140 ? -2.602 13.756 2.077 1.00 82.38 140 ARG A CA 1
ATOM 1083 C C . ARG A 1 140 ? -2.511 12.420 2.796 1.00 82.38 140 ARG A C 1
ATOM 1085 O O . ARG A 1 140 ? -3.151 12.248 3.826 1.00 82.38 140 ARG A O 1
ATOM 1092 N N . SER A 1 141 ? -1.679 11.526 2.295 1.00 79.75 141 SER A N 1
ATOM 1093 C CA . SER A 1 141 ? -1.598 10.140 2.734 1.00 79.75 141 SER A CA 1
ATOM 1094 C C . SER A 1 141 ? -0.221 9.754 3.295 1.00 79.75 141 SER A C 1
ATOM 1096 O O . SER A 1 141 ? 0.831 10.304 2.953 1.00 79.75 141 SER A O 1
ATOM 1098 N N . VAL A 1 142 ? -0.206 8.754 4.166 1.00 82.44 142 VAL A N 1
ATOM 1099 C CA . VAL A 1 142 ? 0.998 8.000 4.539 1.00 82.44 142 VAL A CA 1
ATOM 1100 C C . VAL A 1 142 ? 0.804 6.575 4.051 1.00 82.44 142 VAL A C 1
ATOM 1102 O O . VAL A 1 142 ? -0.223 5.976 4.342 1.00 82.44 142 VAL A O 1
ATOM 1105 N N . VAL A 1 143 ? 1.787 6.028 3.337 1.00 84.69 143 VAL A N 1
ATOM 1106 C CA . VAL A 1 143 ? 1.759 4.648 2.846 1.00 84.69 143 VAL A CA 1
ATOM 1107 C C . VAL A 1 143 ? 2.928 3.872 3.437 1.00 84.69 143 VAL A C 1
ATOM 1109 O O . VAL A 1 143 ? 4.099 4.177 3.206 1.00 84.69 143 VAL A O 1
ATOM 1112 N N . VAL A 1 144 ? 2.622 2.816 4.179 1.00 84.25 144 VAL A N 1
ATOM 1113 C CA . VAL A 1 144 ? 3.632 1.918 4.741 1.00 84.25 144 VAL A CA 1
ATOM 1114 C C . VAL A 1 144 ? 3.763 0.681 3.859 1.00 84.25 144 VAL A C 1
ATOM 1116 O O . VAL A 1 144 ? 2.841 -0.123 3.770 1.00 84.25 144 VAL A O 1
ATOM 1119 N N . PHE A 1 145 ? 4.924 0.492 3.238 1.00 83.31 145 PHE A N 1
ATOM 1120 C CA . PHE A 1 145 ? 5.274 -0.742 2.546 1.00 83.31 145 PHE A CA 1
ATOM 1121 C C . PHE A 1 145 ? 5.813 -1.774 3.534 1.00 83.31 145 PHE A C 1
ATOM 1123 O O . PHE A 1 145 ? 6.898 -1.624 4.102 1.00 83.31 145 PHE A O 1
ATOM 1130 N N . VAL A 1 146 ? 5.060 -2.855 3.703 1.00 80.62 146 VAL A N 1
ATOM 1131 C CA . VAL A 1 146 ? 5.464 -4.046 4.446 1.00 80.62 146 VAL A CA 1
ATOM 1132 C C . VAL A 1 146 ? 5.975 -5.079 3.451 1.00 80.62 146 VAL A C 1
ATOM 1134 O O . VAL A 1 146 ? 5.208 -5.627 2.665 1.00 80.62 146 VAL A O 1
ATOM 1137 N N . THR A 1 147 ? 7.278 -5.323 3.475 1.00 75.56 147 THR A N 1
ATOM 1138 C CA . THR A 1 147 ? 8.001 -6.078 2.443 1.00 75.56 147 THR A CA 1
ATOM 1139 C C . THR A 1 147 ? 9.278 -6.666 3.041 1.00 75.56 147 THR A C 1
ATOM 1141 O O . THR A 1 147 ? 9.716 -6.227 4.101 1.00 75.56 147 THR A O 1
ATOM 1144 N N . ASP A 1 148 ? 9.886 -7.666 2.412 1.00 70.06 148 ASP A N 1
ATOM 1145 C CA . ASP A 1 148 ? 11.227 -8.144 2.783 1.00 70.06 148 ASP A CA 1
ATOM 1146 C C . ASP A 1 148 ? 12.348 -7.177 2.346 1.00 70.06 148 ASP A C 1
ATOM 1148 O O . ASP A 1 148 ? 13.479 -7.282 2.822 1.00 70.06 148 ASP A O 1
ATOM 1152 N N . GLY A 1 149 ? 12.010 -6.167 1.537 1.00 63.62 149 GLY A N 1
ATOM 1153 C CA . GLY A 1 149 ? 12.914 -5.108 1.092 1.00 63.62 149 GLY A CA 1
ATOM 1154 C C . GLY A 1 149 ? 13.545 -5.363 -0.274 1.00 63.62 149 GLY A C 1
ATOM 1155 O O . GLY A 1 149 ? 14.316 -4.522 -0.737 1.00 63.62 149 GLY A O 1
ATOM 1156 N N . GLU A 1 150 ? 13.210 -6.468 -0.942 1.00 72.38 150 GLU A N 1
ATOM 1157 C CA . GLU A 1 150 ? 13.653 -6.717 -2.312 1.00 72.38 150 GLU A CA 1
ATOM 1158 C C . GLU A 1 150 ? 12.853 -5.856 -3.303 1.00 72.38 150 GLU A C 1
ATOM 1160 O O . GLU A 1 150 ? 11.677 -5.553 -3.087 1.00 72.38 150 GLU A O 1
ATOM 1165 N N . ASN A 1 151 ? 13.503 -5.424 -4.386 1.00 75.31 151 ASN A N 1
ATOM 1166 C CA . ASN A 1 151 ? 12.857 -4.827 -5.555 1.00 75.31 151 ASN A CA 1
ATOM 1167 C C . ASN A 1 151 ? 13.417 -5.484 -6.813 1.00 75.31 151 ASN A C 1
ATOM 1169 O O . ASN A 1 151 ? 14.620 -5.749 -6.867 1.00 75.31 151 ASN A O 1
ATOM 1173 N N . ASP A 1 152 ? 12.584 -5.669 -7.833 1.00 81.56 152 ASP A N 1
ATOM 1174 C CA . ASP A 1 152 ? 13.053 -6.027 -9.167 1.00 81.56 152 ASP A CA 1
ATOM 1175 C C . ASP A 1 152 ? 14.063 -4.964 -9.656 1.00 81.56 152 ASP A C 1
ATOM 1177 O O . ASP A 1 152 ? 13.725 -3.773 -9.721 1.00 81.56 152 ASP A O 1
ATOM 1181 N N . PRO A 1 153 ? 15.308 -5.346 -10.004 1.00 83.31 153 PRO A N 1
ATOM 1182 C CA . PRO A 1 153 ? 16.289 -4.416 -10.554 1.00 83.31 153 PRO A CA 1
ATOM 1183 C C . PRO A 1 153 ? 15.785 -3.652 -11.785 1.00 83.31 153 PRO A C 1
ATOM 1185 O O . PRO A 1 153 ? 16.141 -2.485 -11.962 1.00 83.31 153 PRO A O 1
ATOM 1188 N N . ALA A 1 154 ? 14.935 -4.273 -12.611 1.00 86.94 154 ALA A N 1
ATOM 1189 C CA . ALA A 1 154 ? 14.335 -3.634 -13.779 1.00 86.94 154 ALA A CA 1
ATOM 1190 C C . ALA A 1 154 ? 13.299 -2.558 -13.402 1.00 86.94 154 ALA A C 1
ATOM 1192 O O . ALA A 1 154 ? 13.080 -1.622 -14.172 1.00 86.94 154 ALA A O 1
ATOM 1193 N N . ASP A 1 155 ? 12.696 -2.644 -12.211 1.00 87.75 155 ASP A N 1
ATOM 1194 C CA . ASP A 1 155 ? 11.718 -1.668 -11.723 1.00 87.75 155 ASP A CA 1
ATOM 1195 C C . ASP A 1 155 ? 12.361 -0.425 -11.109 1.00 87.75 155 ASP A C 1
ATOM 1197 O O . ASP A 1 155 ? 11.761 0.648 -11.097 1.00 87.75 155 ASP A O 1
ATOM 1201 N N . HIS A 1 156 ? 13.588 -0.541 -10.599 1.00 84.06 156 HIS A N 1
ATOM 1202 C CA . HIS A 1 156 ? 14.204 0.502 -9.781 1.00 84.06 156 HIS A CA 1
ATOM 1203 C C . HIS A 1 156 ? 14.190 1.886 -10.451 1.00 84.06 156 HIS A C 1
ATOM 1205 O O . HIS A 1 156 ? 13.784 2.868 -9.833 1.00 84.06 156 HIS A O 1
ATOM 1211 N N . ALA A 1 157 ? 14.562 1.969 -11.732 1.00 87.19 157 ALA A N 1
ATOM 1212 C CA . ALA A 1 157 ? 14.564 3.232 -12.472 1.00 87.19 157 ALA A CA 1
ATOM 1213 C C . ALA A 1 157 ? 13.151 3.819 -12.646 1.00 87.19 157 ALA A C 1
ATOM 1215 O O . ALA A 1 157 ? 12.955 5.028 -12.510 1.00 87.19 157 ALA A O 1
ATOM 1216 N N . ARG A 1 158 ? 12.151 2.964 -12.899 1.00 88.69 158 ARG A N 1
ATOM 1217 C CA . ARG A 1 158 ? 10.746 3.373 -13.030 1.00 88.69 158 ARG A CA 1
ATOM 1218 C C . ARG A 1 158 ? 10.196 3.860 -11.692 1.00 88.69 158 ARG A C 1
ATOM 1220 O O . ARG A 1 158 ? 9.588 4.924 -11.643 1.00 88.69 158 ARG A O 1
ATOM 1227 N N . MET A 1 159 ? 10.451 3.126 -10.610 1.00 86.31 159 MET A N 1
ATOM 1228 C CA . MET A 1 159 ? 10.075 3.505 -9.247 1.00 86.31 159 MET A CA 1
ATOM 1229 C C . MET A 1 159 ? 10.611 4.898 -8.889 1.00 86.31 159 MET A C 1
ATOM 1231 O O . MET A 1 159 ? 9.843 5.748 -8.443 1.00 86.31 159 MET A O 1
ATOM 1235 N N . ILE A 1 160 ? 11.903 5.154 -9.126 1.00 83.12 160 ILE A N 1
ATOM 1236 C CA . ILE A 1 160 ? 12.509 6.472 -8.884 1.00 83.12 160 ILE A CA 1
ATOM 1237 C C . ILE A 1 160 ? 11.833 7.550 -9.735 1.00 83.12 160 ILE A C 1
ATOM 1239 O O . ILE A 1 160 ? 11.452 8.587 -9.202 1.00 83.12 160 ILE A O 1
ATOM 1243 N N . SER A 1 161 ? 11.594 7.288 -11.021 1.00 86.31 161 SER A N 1
ATOM 1244 C CA . SER A 1 161 ? 10.921 8.245 -11.904 1.00 86.31 161 SER A CA 1
ATOM 1245 C C . SER A 1 161 ? 9.509 8.612 -11.425 1.00 86.31 161 SER A C 1
ATOM 1247 O O . SER A 1 161 ? 9.148 9.790 -11.448 1.00 86.31 161 SER A O 1
ATOM 1249 N N . VAL A 1 162 ? 8.719 7.644 -10.943 1.00 86.12 162 VAL A N 1
ATOM 1250 C CA . VAL A 1 162 ? 7.382 7.900 -10.374 1.00 86.12 162 VAL A CA 1
ATOM 1251 C C . VAL A 1 162 ? 7.481 8.806 -9.144 1.00 86.12 162 VAL A C 1
ATOM 1253 O O . VAL A 1 162 ? 6.738 9.786 -9.050 1.00 86.12 162 VAL A O 1
ATOM 1256 N N . LEU A 1 163 ? 8.420 8.522 -8.236 1.00 84.00 163 LEU A N 1
ATOM 1257 C CA . LEU A 1 163 ? 8.645 9.314 -7.022 1.00 84.00 163 LEU A CA 1
ATOM 1258 C C . LEU A 1 163 ? 9.100 10.744 -7.343 1.00 84.00 163 LEU A C 1
ATOM 1260 O O . LEU A 1 163 ? 8.503 11.693 -6.844 1.00 84.00 163 LEU A O 1
ATOM 1264 N N . GLU A 1 164 ? 10.092 10.913 -8.219 1.00 83.06 164 GLU A N 1
ATOM 1265 C CA . GLU A 1 164 ? 10.591 12.232 -8.634 1.00 83.06 164 GLU A CA 1
ATOM 1266 C C . GLU A 1 164 ? 9.516 13.051 -9.351 1.00 83.06 164 GLU A C 1
ATOM 1268 O O . GLU A 1 164 ? 9.411 14.265 -9.164 1.00 83.06 164 GLU A O 1
ATOM 1273 N N . THR A 1 165 ? 8.697 12.399 -10.181 1.00 85.88 165 THR A N 1
ATOM 1274 C CA . THR A 1 165 ? 7.593 13.075 -10.870 1.00 85.88 165 THR A CA 1
ATOM 1275 C C . THR A 1 165 ? 6.529 13.518 -9.868 1.00 85.88 165 THR A C 1
ATOM 1277 O O . THR A 1 165 ? 6.022 14.634 -9.977 1.00 85.88 165 THR A O 1
ATOM 1280 N N . SER A 1 166 ? 6.217 12.682 -8.876 1.00 82.38 166 SER A N 1
ATOM 1281 C CA . SER A 1 166 ? 5.284 13.012 -7.796 1.00 82.38 166 SER A CA 1
ATOM 1282 C C . SER A 1 166 ? 5.782 14.181 -6.940 1.00 82.38 166 SER A C 1
ATOM 1284 O O . SER A 1 166 ? 5.051 15.146 -6.713 1.00 82.38 166 SER A O 1
ATOM 1286 N N . GLU A 1 167 ? 7.064 14.169 -6.567 1.00 81.19 167 GLU A N 1
ATOM 1287 C CA . GLU A 1 167 ? 7.702 15.266 -5.834 1.00 81.19 167 GLU A CA 1
ATOM 1288 C C . GLU A 1 167 ? 7.685 16.570 -6.642 1.00 81.19 167 GLU A C 1
ATOM 1290 O O . GLU A 1 167 ? 7.310 17.620 -6.119 1.00 81.19 167 GLU A O 1
ATOM 1295 N N . ARG A 1 168 ? 8.009 16.510 -7.940 1.00 82.81 168 ARG A N 1
ATOM 1296 C CA . ARG A 1 168 ? 8.016 17.681 -8.830 1.00 82.81 168 ARG A CA 1
ATOM 1297 C C . ARG A 1 168 ? 6.630 18.294 -9.019 1.00 82.81 168 ARG A C 1
ATOM 1299 O O . ARG A 1 168 ? 6.526 19.515 -9.107 1.00 82.81 168 ARG A O 1
ATOM 1306 N N . ARG A 1 169 ? 5.575 17.474 -9.087 1.00 85.06 169 ARG A N 1
ATOM 1307 C CA . ARG A 1 169 ? 4.181 17.958 -9.108 1.00 85.06 169 ARG A CA 1
ATOM 1308 C C . ARG A 1 169 ? 3.764 18.598 -7.784 1.00 85.06 169 ARG A C 1
ATOM 1310 O O . ARG A 1 169 ? 2.800 19.358 -7.755 1.00 85.06 169 ARG A O 1
ATOM 1317 N N . GLY A 1 170 ? 4.507 18.338 -6.710 1.00 77.06 170 GLY A N 1
ATOM 1318 C CA . GLY A 1 170 ? 4.162 18.793 -5.376 1.00 77.06 170 GLY A CA 1
ATOM 1319 C C . GLY A 1 170 ? 3.034 17.966 -4.772 1.00 77.06 170 GLY A C 1
ATOM 1320 O O . GLY A 1 170 ? 2.239 18.517 -4.011 1.00 77.06 170 GLY A O 1
ATOM 1321 N N . ASP A 1 171 ? 2.961 16.669 -5.089 1.00 79.62 171 ASP A N 1
ATOM 1322 C CA . ASP A 1 171 ? 2.027 15.738 -4.459 1.00 79.62 171 ASP A CA 1
ATOM 1323 C C . ASP A 1 171 ? 2.429 15.599 -2.971 1.00 79.62 171 ASP A C 1
ATOM 1325 O O . ASP A 1 171 ? 3.249 14.760 -2.600 1.00 79.62 171 ASP A O 1
ATOM 1329 N N . LYS A 1 172 ? 1.923 16.481 -2.093 1.00 61.03 172 LYS A N 1
ATOM 1330 C CA . LYS A 1 172 ? 2.381 16.682 -0.690 1.00 61.03 172 LYS A CA 1
ATOM 1331 C C . LYS A 1 172 ? 2.068 15.522 0.276 1.00 61.03 172 LYS A C 1
ATOM 1333 O O . LYS A 1 172 ? 1.932 15.733 1.481 1.00 61.03 172 LYS A O 1
ATOM 1338 N N . SER A 1 173 ? 1.886 14.319 -0.241 1.00 52.53 173 SER A N 1
ATOM 1339 C CA . SER A 1 173 ? 0.787 13.475 0.206 1.00 52.53 173 SER A CA 1
ATOM 1340 C C . SER A 1 173 ? 1.088 11.995 0.219 1.00 52.53 173 SER A C 1
ATOM 1342 O O . SER A 1 173 ? 0.161 11.222 0.378 1.00 52.53 173 SER A O 1
ATOM 1344 N N . THR A 1 174 ? 2.332 11.566 0.021 1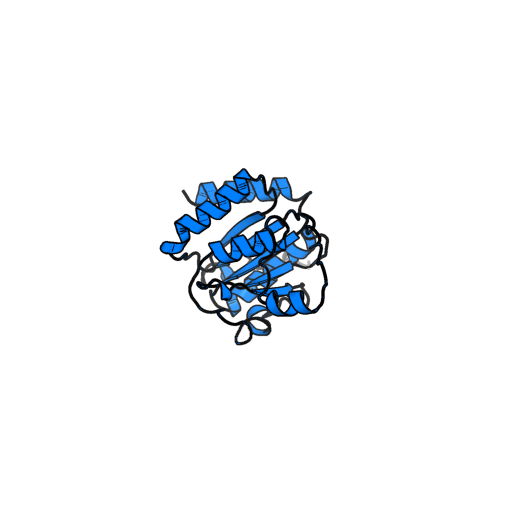.00 56.62 174 THR A N 1
ATOM 1345 C CA . THR A 1 174 ? 2.621 10.141 0.193 1.00 56.62 174 THR A CA 1
ATOM 1346 C C . THR A 1 174 ? 3.983 9.934 0.823 1.00 56.62 174 THR A C 1
ATOM 1348 O O . THR A 1 174 ? 5.019 9.984 0.165 1.00 56.62 174 THR A O 1
ATOM 1351 N N . PHE A 1 175 ? 3.983 9.721 2.137 1.00 60.06 175 PHE A N 1
ATOM 1352 C CA . PHE A 1 175 ? 5.175 9.282 2.854 1.00 60.06 175 PHE A CA 1
ATOM 1353 C C . PHE A 1 175 ? 5.299 7.774 2.719 1.00 60.06 175 PHE A C 1
ATOM 1355 O O . PHE A 1 175 ? 4.446 7.054 3.226 1.00 60.06 175 PHE A O 1
ATOM 1362 N N . TYR A 1 176 ? 6.358 7.313 2.058 1.00 62.88 176 TYR A N 1
ATOM 1363 C CA . TYR A 1 176 ? 6.632 5.891 1.886 1.00 62.88 176 TYR A CA 1
ATOM 1364 C C . TYR A 1 176 ? 7.596 5.397 2.962 1.00 62.88 176 TYR A C 1
ATOM 1366 O O . TYR A 1 176 ? 8.762 5.800 3.001 1.00 62.88 176 TYR A O 1
ATOM 1374 N N . LEU A 1 177 ? 7.102 4.528 3.843 1.00 60.44 177 LEU A N 1
ATOM 1375 C CA . LEU A 1 177 ? 7.916 3.850 4.850 1.00 60.44 177 LEU A CA 1
ATOM 1376 C C . LEU A 1 177 ? 8.105 2.391 4.452 1.00 60.44 177 LEU A C 1
ATOM 1378 O O . LEU A 1 177 ? 7.135 1.646 4.390 1.00 60.44 177 LEU A O 1
ATOM 1382 N N . TRP A 1 178 ? 9.349 1.966 4.249 1.00 65.00 178 TRP A N 1
ATOM 1383 C CA . TRP A 1 178 ? 9.670 0.554 4.051 1.00 65.00 178 TRP A CA 1
ATOM 1384 C C . TRP A 1 178 ? 9.984 -0.097 5.394 1.00 65.00 178 TRP A C 1
ATOM 1386 O O . TRP A 1 178 ? 10.973 0.250 6.046 1.00 65.00 178 TRP A O 1
ATOM 1396 N N . VAL A 1 179 ? 9.145 -1.046 5.805 1.00 64.62 179 VAL A N 1
ATOM 1397 C CA . VAL A 1 179 ? 9.354 -1.851 7.011 1.00 64.62 179 VAL A CA 1
ATOM 1398 C C . VAL A 1 179 ? 9.805 -3.248 6.583 1.00 64.62 179 VAL A C 1
ATOM 1400 O O . VAL A 1 179 ? 8.962 -4.031 6.135 1.00 64.62 179 VAL A O 1
ATOM 1403 N N . PRO A 1 180 ? 11.109 -3.575 6.707 1.00 60.81 180 PRO A N 1
ATOM 1404 C CA . PRO A 1 180 ? 11.610 -4.891 6.349 1.00 60.81 180 PRO A CA 1
ATOM 1405 C C . PRO A 1 180 ? 11.051 -5.947 7.303 1.00 60.81 180 PRO A C 1
ATOM 1407 O O . PRO A 1 180 ? 11.195 -5.853 8.527 1.00 60.81 180 PRO A O 1
ATOM 1410 N N . VAL A 1 181 ? 10.442 -6.986 6.745 1.00 63.03 181 VAL A N 1
ATOM 1411 C CA . VAL A 1 181 ? 9.972 -8.142 7.503 1.00 63.03 181 VAL A CA 1
ATOM 1412 C C . VAL A 1 181 ? 11.110 -9.151 7.629 1.00 63.03 181 VAL A C 1
ATOM 1414 O O . VAL A 1 181 ? 11.279 -10.025 6.787 1.00 63.03 181 VAL A O 1
ATOM 1417 N N . SER A 1 182 ? 11.892 -9.058 8.708 1.00 57.22 182 SER A N 1
ATOM 1418 C CA . SER A 1 182 ? 12.790 -10.148 9.114 1.00 57.22 182 SER A CA 1
ATOM 1419 C C . SER A 1 182 ? 12.093 -11.029 10.157 1.00 57.22 182 SER A C 1
ATOM 1421 O O . SER A 1 182 ? 11.480 -10.516 11.099 1.00 57.22 182 SER A O 1
ATOM 1423 N N . MET A 1 183 ? 12.194 -12.360 10.027 1.00 46.84 183 MET A N 1
ATOM 1424 C CA . MET A 1 183 ? 11.645 -13.295 11.026 1.00 46.84 183 MET A CA 1
ATOM 1425 C C . MET A 1 183 ? 12.218 -13.056 12.438 1.00 46.84 183 MET A C 1
ATOM 1427 O O . MET A 1 183 ? 11.559 -13.365 13.429 1.00 46.84 183 MET A O 1
ATOM 1431 N N . THR A 1 184 ? 13.403 -12.449 12.545 1.00 43.94 184 THR A N 1
ATOM 1432 C CA . THR A 1 184 ? 14.114 -12.209 13.808 1.00 43.94 184 THR A CA 1
ATOM 1433 C C . THR A 1 184 ? 13.673 -10.915 14.518 1.00 43.94 184 THR A C 1
ATOM 1435 O O . THR A 1 184 ? 13.696 -10.846 15.746 1.00 43.94 184 THR A O 1
ATOM 1438 N N . SER A 1 185 ? 13.225 -9.885 13.788 1.00 41.53 185 SER A N 1
ATOM 1439 C CA . SER A 1 185 ? 12.969 -8.535 14.342 1.00 41.53 185 SER A CA 1
ATOM 1440 C C . SER A 1 185 ? 11.630 -8.376 15.076 1.00 41.53 185 SER A C 1
ATOM 1442 O O . SER A 1 185 ? 11.459 -7.470 15.893 1.00 41.53 185 SER A O 1
ATOM 1444 N N . ILE A 1 186 ? 10.662 -9.255 14.820 1.00 44.31 186 ILE A N 1
ATOM 1445 C CA . ILE A 1 186 ? 9.302 -9.138 15.377 1.00 44.31 186 ILE A CA 1
ATOM 1446 C C . ILE A 1 186 ? 9.188 -9.666 16.815 1.00 44.31 186 ILE A C 1
ATOM 1448 O O . ILE A 1 186 ? 8.245 -9.297 17.521 1.00 44.31 186 ILE A O 1
ATOM 1452 N N . SER A 1 187 ? 10.167 -10.457 17.265 1.00 35.69 187 SER A N 1
ATOM 1453 C CA . SER A 1 187 ? 10.265 -10.949 18.645 1.00 35.69 187 SER A CA 1
ATOM 1454 C C . SER A 1 187 ? 10.935 -9.960 19.604 1.00 35.69 187 SER A C 1
ATOM 1456 O O . SER A 1 187 ? 10.680 -10.028 20.801 1.00 35.69 187 SER A O 1
ATOM 1458 N N . SER A 1 188 ? 11.810 -9.074 19.122 1.00 36.97 188 SER A N 1
ATOM 1459 C CA . SER A 1 188 ? 12.695 -8.273 19.985 1.00 36.97 188 SER A CA 1
ATOM 1460 C C . SER A 1 188 ? 12.232 -6.833 20.211 1.00 36.97 188 SER A C 1
ATOM 1462 O O . SER A 1 188 ? 12.745 -6.166 21.104 1.00 36.97 188 SER A O 1
ATOM 1464 N N . SER A 1 189 ? 11.261 -6.348 19.434 1.00 39.19 189 SER A N 1
ATOM 1465 C CA . SER A 1 189 ? 10.936 -4.915 19.406 1.00 39.19 189 SER A CA 1
ATOM 1466 C C . SER A 1 189 ? 9.890 -4.474 20.436 1.00 39.19 189 SER A C 1
ATOM 1468 O O . SER A 1 189 ? 9.807 -3.287 20.720 1.00 39.19 189 SER A O 1
ATOM 1470 N N . PHE A 1 190 ? 9.108 -5.391 21.020 1.00 42.06 190 PHE A N 1
ATOM 1471 C CA . PHE A 1 190 ? 8.087 -5.058 22.025 1.00 42.06 190 PHE A CA 1
ATOM 1472 C C . PHE A 1 190 ? 7.878 -6.231 22.991 1.00 42.06 190 PHE A C 1
ATOM 1474 O O . PHE A 1 190 ? 6.915 -6.989 22.883 1.00 42.06 190 PHE A O 1
ATOM 1481 N N . GLY A 1 191 ? 8.820 -6.404 23.920 1.00 30.58 191 GLY A N 1
ATOM 1482 C CA . GLY A 1 191 ? 8.575 -7.193 25.127 1.00 30.58 191 GLY A CA 1
ATOM 1483 C C . GLY A 1 191 ? 7.547 -6.487 26.025 1.00 30.58 191 GLY A C 1
ATOM 1484 O O . GLY A 1 191 ? 7.411 -5.263 25.945 1.00 30.58 191 GLY A O 1
ATOM 1485 N N . PRO A 1 192 ? 6.799 -7.222 26.866 1.00 33.44 192 PRO A N 1
ATOM 1486 C CA . PRO A 1 192 ? 5.830 -6.611 27.765 1.00 33.44 192 PRO A CA 1
ATOM 1487 C C . PRO A 1 192 ? 6.531 -5.627 28.708 1.00 33.44 192 PRO A C 1
ATOM 1489 O O . PRO A 1 192 ? 7.596 -5.925 29.248 1.00 33.44 192 PRO A O 1
ATOM 1492 N N . SER A 1 193 ? 5.903 -4.464 28.911 1.00 37.28 193 SER A N 1
ATOM 1493 C CA . SER A 1 193 ? 6.273 -3.493 29.946 1.00 37.28 193 SER A CA 1
ATOM 1494 C C . SER A 1 193 ? 6.561 -4.218 31.266 1.00 37.28 193 SER A C 1
ATOM 1496 O O . SER A 1 193 ? 5.772 -5.097 31.640 1.00 37.28 193 SER A O 1
ATOM 1498 N N . PRO A 1 194 ? 7.634 -3.868 32.002 1.00 37.47 194 PRO A N 1
ATOM 1499 C CA . PRO A 1 194 ? 7.886 -4.472 33.297 1.00 37.47 194 PRO A CA 1
ATOM 1500 C C . PRO A 1 194 ? 6.691 -4.163 34.198 1.00 37.47 194 PRO A C 1
ATOM 1502 O O . PRO A 1 194 ? 6.393 -3.006 34.498 1.00 37.47 194 PRO A O 1
ATOM 1505 N N . ARG A 1 195 ? 5.950 -5.210 34.575 1.00 38.03 195 ARG A N 1
ATOM 1506 C CA . ARG A 1 195 ? 4.925 -5.113 35.611 1.00 38.03 195 ARG A CA 1
ATOM 1507 C C . ARG A 1 195 ? 5.640 -4.700 36.887 1.00 38.03 195 ARG A C 1
ATOM 1509 O O . ARG A 1 195 ? 6.475 -5.445 37.390 1.00 38.03 195 ARG A O 1
ATOM 1516 N N . GLY A 1 196 ? 5.321 -3.501 37.369 1.00 36.94 196 GLY A N 1
ATOM 1517 C CA . GLY A 1 196 ? 5.790 -3.008 38.652 1.00 36.94 196 GLY A CA 1
ATOM 1518 C C . GLY A 1 196 ? 5.457 -4.019 39.741 1.00 36.94 196 GLY A C 1
ATOM 1519 O O . GLY A 1 196 ? 4.292 -4.331 39.989 1.00 36.94 196 GLY A O 1
ATOM 1520 N N . SER A 1 197 ? 6.497 -4.538 40.377 1.00 37.81 197 SER A N 1
ATOM 1521 C CA . SER A 1 197 ? 6.411 -5.273 41.625 1.00 37.81 197 SER A CA 1
ATOM 1522 C C . SER A 1 197 ? 5.865 -4.330 42.698 1.00 37.81 197 SER A C 1
ATOM 1524 O O . SER A 1 197 ? 6.602 -3.523 43.263 1.00 37.81 197 SER A O 1
ATOM 1526 N N . ARG A 1 198 ? 4.559 -4.408 42.971 1.00 38.31 198 ARG A N 1
ATOM 1527 C CA . ARG A 1 198 ? 4.024 -3.993 44.269 1.00 38.31 198 ARG A CA 1
ATOM 1528 C C . ARG A 1 198 ? 4.399 -5.073 45.268 1.00 38.31 198 ARG A C 1
ATOM 1530 O O . ARG A 1 198 ? 3.775 -6.130 45.302 1.00 38.31 198 ARG A O 1
ATOM 1537 N N . THR A 1 199 ? 5.416 -4.798 46.067 1.00 40.34 199 THR A N 1
ATOM 1538 C CA . THR A 1 199 ? 5.638 -5.508 47.322 1.00 40.34 199 THR A CA 1
ATOM 1539 C C . THR A 1 199 ? 4.512 -5.095 48.267 1.00 40.34 199 THR A C 1
ATOM 1541 O O . THR A 1 199 ? 4.431 -3.938 48.675 1.00 40.34 199 THR A O 1
ATOM 1544 N N . LEU A 1 200 ? 3.588 -6.018 48.534 1.00 42.38 200 LEU A N 1
ATOM 1545 C CA . LEU A 1 200 ? 2.656 -5.914 49.650 1.00 42.38 200 LEU A CA 1
ATOM 1546 C C . LEU A 1 200 ? 3.432 -6.188 50.939 1.00 42.38 200 LEU A C 1
ATOM 1548 O O . LEU A 1 200 ? 4.233 -7.117 51.003 1.00 42.38 200 LEU A O 1
ATOM 1552 N N . ALA A 1 201 ? 3.204 -5.323 51.918 1.00 39.72 201 ALA A N 1
ATOM 1553 C CA . ALA A 1 201 ? 3.772 -5.397 53.248 1.00 39.72 201 ALA A CA 1
ATOM 1554 C C . ALA A 1 201 ? 3.241 -6.601 54.037 1.00 39.72 201 ALA A C 1
ATOM 1556 O O . ALA A 1 201 ? 2.053 -6.921 53.961 1.00 39.72 201 ALA A O 1
ATOM 1557 N N . SER A 1 202 ? 4.123 -7.159 54.860 1.00 49.75 202 SER A N 1
ATOM 1558 C CA . SER A 1 202 ? 3.842 -7.677 56.202 1.00 49.75 202 SER A CA 1
ATOM 1559 C C . SER A 1 202 ? 5.152 -7.723 56.973 1.00 49.75 202 SER A C 1
ATOM 1561 O O . SER A 1 202 ? 6.098 -8.319 56.408 1.00 49.75 202 SER A O 1
#